Protein 7NNA (pdb70)

Radius of gyration: 44.96 Å; Cα contacts (8 Å, |Δi|>4): 123; chains: 1; bounding box: 60×46×149 Å

Structure (mmCIF, N/CA/C/O backbone):
data_7NNA
#
_entry.id   7NNA
#
_cell.length_a   47.914
_cell.length_b   47.914
_cell.length_c   200.488
_cell.angle_alpha   90
_cell.angle_beta   90
_cell.angle_gamma   120
#
_symmetry.space_group_name_H-M   'P 32 2 1'
#
loop_
_entity.id
_entity.type
_entity.pdbx_description
1 polymer 'Klebicin C activity'
2 water water
#
loop_
_atom_site.group_PDB
_atom_site.id
_atom_site.type_symbol
_atom_site.label_atom_id
_atom_site.label_alt_id
_atom_site.label_comp_id
_atom_site.label_asym_id
_atom_site.label_entity_id
_atom_site.label_seq_id
_atom_site.pdbx_PDB_ins_code
_atom_site.Cartn_x
_atom_site.Cartn_y
_atom_site.Cartn_z
_atom_site.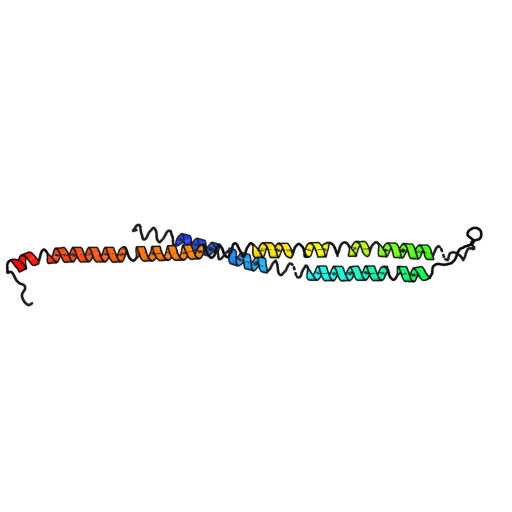occupancy
_atom_site.B_iso_or_equiv
_atom_site.auth_seq_id
_atom_site.auth_comp_id
_atom_site.auth_asym_id
_atom_site.auth_atom_id
_atom_site.pdbx_PDB_model_num
ATOM 1 N N . LYS A 1 12 ? -29.247 9.204 28.555 1 57.57 62 LYS A N 1
ATOM 2 C CA . LYS A 1 12 ? -27.837 8.821 28.718 1 54.45 62 LYS A CA 1
ATOM 3 C C . LYS A 1 12 ? -27.04 9.882 29.492 1 52.11 62 LYS A C 1
ATOM 4 O O . LYS A 1 12 ? -27.415 11.065 29.491 1 53.08 62 LYS A O 1
ATOM 10 N N . SER A 1 13 ? -25.962 9.446 30.196 1 48.56 63 SER A N 1
ATOM 11 C CA . SER A 1 13 ? -25.099 10.342 30.966 1 45.4 63 SER A CA 1
ATOM 12 C C . SER A 1 13 ? -24.318 11.246 30.008 1 40.88 63 SER A C 1
ATOM 13 O O . SER A 1 13 ? -24.076 10.851 28.851 1 37.52 63 SER A O 1
ATOM 16 N N . LEU A 1 14 ? -23.89 12.446 30.483 1 39.6 64 LEU A N 1
ATOM 17 C CA . LEU A 1 14 ? -23.153 13.345 29.609 1 38.94 64 LEU A CA 1
ATOM 18 C C . LEU A 1 14 ? -21.827 12.693 29.142 1 34.01 64 LEU A C 1
ATOM 19 O O . LEU A 1 14 ? -21.457 12.841 27.969 1 31.2 64 LEU A O 1
ATOM 24 N N . THR A 1 15 ? -21.147 11.915 30.036 1 32.84 65 THR A N 1
ATOM 25 C CA . THR A 1 15 ? -19.887 11.278 29.613 1 32.46 65 THR A CA 1
ATOM 26 C C . THR A 1 15 ? -20.142 10.249 28.55 1 30.91 65 THR A C 1
ATOM 27 O O . THR A 1 15 ? -19.32 10.126 27.615 1 30.73 65 THR A O 1
ATOM 31 N N . ARG A 1 16 ? -21.271 9.502 28.64 1 33.24 66 ARG A N 1
ATOM 32 C CA . ARG A 1 16 ? -21.543 8.523 27.561 1 33.94 66 ARG A CA 1
ATOM 33 C C . ARG A 1 16 ? -21.878 9.249 26.279 1 31.93 66 ARG A C 1
ATOM 34 O O . ARG A 1 16 ? -21.479 8.777 25.2 1 31.65 66 ARG A O 1
ATOM 42 N N . LEU A 1 17 ? -22.657 10.344 26.356 1 30.27 67 LEU A N 1
ATOM 43 C CA . LEU A 1 17 ? -22.973 11.105 25.135 1 30.86 67 LEU A CA 1
ATOM 44 C C . LEU A 1 17 ? -21.734 11.688 24.484 1 27.98 67 LEU A C 1
ATOM 45 O O . LEU A 1 17 ? -21.631 11.699 23.238 1 26.85 67 LEU A O 1
ATOM 50 N N A GLN A 1 18 ? -20.765 12.182 25.302 0.51 26.47 68 GLN A N 1
ATOM 51 N N B GLN A 1 18 ? -20.782 12.182 25.3 0.49 26.11 68 GLN A N 1
ATOM 52 C CA A GLN A 1 18 ? -19.484 12.704 24.812 0.51 25.29 68 GLN A CA 1
ATOM 53 C CA B GLN A 1 18 ? -19.519 12.693 24.789 0.49 24.58 68 GLN A CA 1
ATOM 54 C C A GLN A 1 18 ? -18.663 11.568 24.171 0.51 24.52 68 GLN A C 1
ATOM 55 C C B GLN A 1 18 ? -18.741 11.549 24.121 0.49 24.24 68 GLN A C 1
ATOM 56 O O A GLN A 1 18 ? -18.035 11.784 23.148 0.51 23.2 68 GLN A O 1
ATOM 57 O O B GLN A 1 18 ? -18.254 11.724 23.012 0.49 23.09 68 GLN A O 1
ATOM 68 N N . ALA A 1 19 ? -18.668 10.361 24.759 1 24.48 69 ALA A N 1
ATOM 69 C CA . ALA A 1 19 ? -17.943 9.207 24.158 1 25.42 69 ALA A CA 1
ATOM 70 C C . ALA A 1 19 ? -18.609 8.846 22.803 1 25.11 69 ALA A C 1
ATOM 71 O O . ALA A 1 19 ? -17.893 8.507 21.86 1 26.09 69 ALA A O 1
ATOM 73 N N . GLU A 1 20 ? -19.945 8.917 22.68 1 25.12 70 GLU A N 1
ATOM 74 C CA . GLU A 1 20 ? -20.571 8.64 21.345 1 26.08 70 GLU A CA 1
ATOM 75 C C . GLU A 1 20 ? -20.115 9.669 20.333 1 24.98 70 GLU A C 1
ATOM 76 O O . GLU A 1 20 ? -19.848 9.319 19.189 1 25.33 70 GLU A O 1
ATOM 82 N N . SER A 1 21 ? -20.046 10.954 20.74 1 24.31 71 SER A N 1
ATOM 83 C CA . SER A 1 21 ? -19.626 12.027 19.814 1 24 71 SER A CA 1
ATOM 84 C C . SER A 1 21 ? -18.198 11.791 19.312 1 21.99 71 SER A C 1
ATOM 85 O O . SER A 1 21 ? -17.944 11.887 18.085 1 20.73 71 SER A O 1
ATOM 88 N N A SER A 1 22 ? -17.263 11.467 20.221 0.78 21.49 72 SER A N 1
ATOM 89 N N B SER A 1 22 ? -17.278 11.444 20.22 0.22 21.55 72 SER A N 1
ATOM 90 C CA A SER A 1 22 ? -15.874 11.263 19.752 0.78 21.14 72 SER A CA 1
ATOM 91 C CA B SER A 1 22 ? -15.888 11.207 19.828 0.22 21.53 72 SER A CA 1
ATOM 92 C C A SER A 1 22 ? -15.691 9.951 19.008 0.78 21.26 72 SER A C 1
ATOM 93 C C B SER A 1 22 ? -15.69 9.935 19.044 0.22 21.41 72 SER A C 1
ATOM 94 O O A SER A 1 22 ? -14.838 9.898 18.11 0.78 20.28 72 SER A O 1
ATOM 95 O O B SER A 1 22 ? -14.816 9.893 18.174 0.22 21.19 72 SER A O 1
ATOM 100 N N . ALA A 1 23 ? -16.483 8.89 19.332 1 21.22 73 ALA A N 1
ATOM 101 C CA . ALA A 1 23 ? -16.382 7.636 18.55 1 22.28 73 ALA A CA 1
ATOM 102 C C . ALA A 1 23 ? -16.826 7.975 17.075 1 22.71 73 ALA A C 1
ATOM 103 O O . ALA A 1 23 ? -16.233 7.474 16.108 1 21.75 73 ALA A O 1
ATOM 105 N N . ALA A 1 24 ? -17.887 8.806 16.911 1 22.19 74 ALA A N 1
ATOM 106 C CA . ALA A 1 24 ? -18.374 9.148 15.552 1 22.79 74 ALA A CA 1
ATOM 107 C C . ALA A 1 24 ? -17.305 9.962 14.788 1 22.03 74 ALA A C 1
ATOM 108 O O . ALA A 1 24 ? -17.109 9.739 13.602 1 22.73 74 ALA A O 1
ATOM 110 N N . ILE A 1 25 ? -16.631 10.843 15.449 1 21.47 75 ILE A N 1
ATOM 111 C CA . ILE A 1 25 ? -15.523 11.608 14.83 1 20.94 75 ILE A CA 1
ATOM 112 C C . ILE A 1 25 ? -14.355 10.676 14.471 1 19.98 75 ILE A C 1
ATOM 113 O O . ILE A 1 25 ? -13.735 10.851 13.395 1 19.53 75 ILE A O 1
ATOM 118 N N . HIS A 1 26 ? -14.041 9.716 15.304 1 19.7 76 HIS A N 1
ATOM 119 C CA . HIS A 1 26 ? -12.954 8.737 14.96 1 21.19 76 HIS A CA 1
ATOM 120 C C . HIS A 1 26 ? -13.41 7.885 13.735 1 23.21 76 HIS A C 1
ATOM 121 O O . HIS A 1 26 ? -12.598 7.615 12.822 1 24.1 76 HIS A O 1
ATOM 128 N N . ALA A 1 27 ? -14.706 7.49 13.667 1 22.51 77 ALA A N 1
ATOM 129 C CA . ALA A 1 27 ? -15.184 6.741 12.496 1 23.85 77 ALA A CA 1
ATOM 130 C C . ALA A 1 27 ? -14.968 7.571 11.199 1 22.92 77 ALA A C 1
ATOM 131 O O . ALA A 1 27 ? -14.51 7.04 10.173 1 22.58 77 ALA A O 1
ATOM 133 N N . THR A 1 28 ? -15.279 8.899 11.264 1 21.85 78 THR A N 1
ATOM 134 C CA . THR A 1 28 ? -15.03 9.749 10.097 1 21.9 78 THR A CA 1
ATOM 135 C C . THR A 1 28 ? -13.546 9.873 9.778 1 21.9 78 THR A C 1
ATOM 136 O O . THR A 1 28 ? -13.185 9.825 8.612 1 22.31 78 THR A O 1
ATOM 140 N N . ALA A 1 29 ? -12.658 10.009 10.793 1 20.43 79 ALA A N 1
ATOM 141 C CA . ALA A 1 29 ? -11.209 10.093 10.553 1 19.48 79 ALA A CA 1
ATOM 142 C C . ALA A 1 29 ? -10.731 8.861 9.887 1 20.56 79 ALA A C 1
ATOM 143 O O . ALA A 1 29 ? -9.877 8.955 8.979 1 21.07 79 ALA A O 1
ATOM 145 N N . LYS A 1 30 ? -11.249 7.682 10.294 1 21.41 80 LYS A N 1
ATOM 146 C CA . LYS A 1 30 ? -10.862 6.434 9.624 1 22.58 80 LYS A CA 1
ATOM 147 C C . LYS A 1 30 ? -11.266 6.455 8.17 1 22.41 80 LYS A C 1
ATOM 148 O O . LYS A 1 30 ? -10.507 5.965 7.331 1 22.24 80 LYS A O 1
ATOM 154 N N . TRP A 1 31 ? -12.499 6.889 7.878 1 21.61 81 TRP A N 1
ATOM 155 C CA . TRP A 1 31 ? -12.998 6.945 6.486 1 21.06 81 TRP A CA 1
ATOM 156 C C . TRP A 1 31 ? -12.059 7.891 5.647 1 18.76 81 TRP A C 1
ATOM 157 O O . TRP A 1 31 ? -11.665 7.553 4.516 1 17.18 81 TRP A O 1
ATOM 168 N N . THR A 1 32 ? -11.74 9.076 6.198 1 18.23 82 THR A N 1
ATOM 169 C CA . THR A 1 32 ? -10.849 10.038 5.503 1 17.63 82 THR A CA 1
ATOM 170 C C . THR A 1 32 ? -9.479 9.408 5.196 1 18.83 82 THR A C 1
ATOM 171 O O . THR A 1 32 ? -8.987 9.531 4.057 1 17.71 82 TH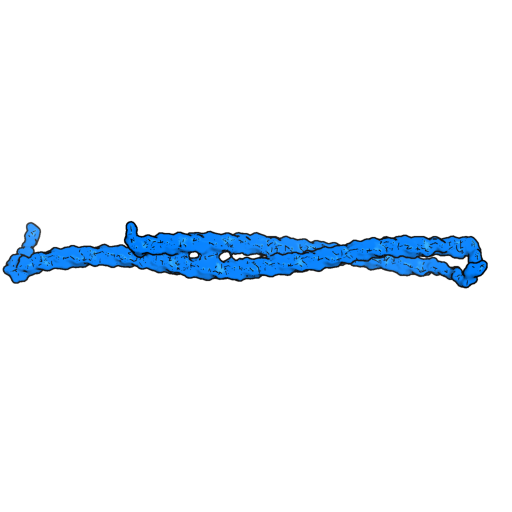R A O 1
ATOM 175 N N . THR A 1 33 ? -8.869 8.735 6.186 1 17.39 83 THR A N 1
ATOM 176 C CA . THR A 1 33 ? -7.569 8.097 5.949 1 18.82 83 THR A CA 1
ATOM 177 C C . THR A 1 33 ? -7.685 6.997 4.89 1 19.87 83 THR A C 1
ATOM 178 O O . THR A 1 33 ? -6.86 6.957 3.986 1 19.88 83 THR A O 1
ATOM 182 N N A GLU A 1 34 ? -8.693 6.147 4.979 0.58 20.87 84 GLU A N 1
ATOM 183 N N B GLU A 1 34 ? -8.701 6.136 4.973 0.42 20.94 84 GLU A N 1
ATOM 184 C CA A GLU A 1 34 ? -8.89 5.062 4.018 0.58 21.67 84 GLU A CA 1
ATOM 185 C CA B GLU A 1 34 ? -8.883 5.054 3.999 0.42 22.01 84 GLU A CA 1
ATOM 186 C C A GLU A 1 34 ? -9.077 5.599 2.601 0.58 23.07 84 GLU A C 1
ATOM 187 C C B GLU A 1 34 ? -9.069 5.609 2.587 0.42 22.99 84 GLU A C 1
ATOM 188 O O A GLU A 1 34 ? -8.559 4.992 1.645 0.58 23.04 84 GLU A O 1
ATOM 189 O O B GLU A 1 34 ? -8.521 5.045 1.627 0.42 23.05 84 GLU A O 1
ATOM 200 N N . ASN A 1 35 ? -9.832 6.701 2.455 1 22.31 85 ASN A N 1
ATOM 201 C CA . ASN A 1 35 ? -10.061 7.354 1.155 1 22.95 85 ASN A CA 1
ATOM 202 C C . ASN A 1 35 ? -8.747 7.89 0.585 1 21.48 85 ASN A C 1
ATOM 203 O O . ASN A 1 35 ? -8.463 7.707 -0.61 1 20.55 85 ASN A O 1
ATOM 208 N N . LEU A 1 36 ? -7.901 8.468 1.459 1 18.78 86 LEU A N 1
ATOM 209 C CA . LEU A 1 36 ? -6.62 8.947 1.027 1 18.51 86 LEU A CA 1
ATOM 210 C C . LEU A 1 36 ? -5.651 7.84 0.707 1 19.84 86 LEU A C 1
ATOM 211 O O . LEU A 1 36 ? -4.849 7.996 -0.24 1 20.06 86 LEU A O 1
ATOM 216 N N . ALA A 1 37 ? -5.729 6.742 1.43 1 20.74 87 ALA A N 1
ATOM 217 C CA . ALA A 1 37 ? -4.843 5.594 1.184 1 23.29 87 ALA A CA 1
ATOM 218 C C . ALA A 1 37 ? -5.198 4.985 -0.197 1 24.29 87 ALA A C 1
ATOM 219 O O . ALA A 1 37 ? -4.295 4.627 -0.977 1 25.19 87 ALA A O 1
ATOM 221 N N . LYS A 1 38 ? -6.502 4.887 -0.507 1 22.41 88 LYS A N 1
ATOM 222 C CA . LYS A 1 38 ? -6.907 4.35 -1.821 1 23.84 88 LYS A CA 1
ATOM 223 C C . LYS A 1 38 ? -6.463 5.317 -2.921 1 23.17 88 LYS A C 1
ATOM 224 O O . LYS A 1 38 ? -6 4.869 -4 1 22.54 88 LYS A O 1
ATOM 230 N N . THR A 1 39 ? -6.594 6.621 -2.654 1 20.53 89 THR A N 1
ATOM 231 C CA . THR A 1 39 ? -6.156 7.668 -3.61 1 21.89 89 THR A CA 1
ATOM 232 C C . THR A 1 39 ? -4.647 7.567 -3.855 1 21.67 89 THR A C 1
ATOM 233 O O . THR A 1 39 ? -4.196 7.71 -5.018 1 22.59 89 THR A O 1
ATOM 237 N N . GLN A 1 40 ? -3.884 7.325 -2.802 1 19.73 90 GLN A N 1
ATOM 238 C CA . GLN A 1 40 ? -2.42 7.196 -2.948 1 21.06 90 GLN A CA 1
ATOM 239 C C . GLN A 1 40 ? -2.062 6.035 -3.831 1 23.03 90 GLN A C 1
ATOM 240 O O . GLN A 1 40 ? -1.214 6.177 -4.756 1 22.61 90 GLN A O 1
ATOM 246 N N . ALA A 1 41 ? -2.706 4.89 -3.574 1 23.85 91 ALA A N 1
ATOM 247 C CA . ALA A 1 41 ? -2.41 3.645 -4.336 1 25.54 91 ALA A CA 1
ATOM 248 C C . ALA A 1 41 ? -2.815 3.848 -5.798 1 25.72 91 ALA A C 1
ATOM 249 O O . ALA A 1 41 ? -2.059 3.461 -6.7 1 26.63 91 ALA A O 1
ATOM 251 N N . ALA A 1 42 ? -3.99 4.474 -6.062 1 24.85 92 ALA A N 1
ATOM 252 C CA . ALA A 1 42 ? -4.412 4.736 -7.466 1 25.55 92 ALA A CA 1
ATOM 253 C C . ALA A 1 42 ? -3.469 5.758 -8.176 1 24.75 92 ALA A C 1
ATOM 254 O O . ALA A 1 42 ? -3.154 5.606 -9.373 1 23.91 92 ALA A O 1
ATOM 256 N N . GLN A 1 43 ? -2.979 6.74 -7.441 1 23.92 93 GLN A N 1
ATOM 257 C CA . GLN A 1 43 ? -2.073 7.748 -8.015 1 23.49 93 GLN A CA 1
ATOM 258 C C . GLN A 1 43 ? -0.661 7.176 -8.288 1 23.7 93 GLN A C 1
ATOM 259 O O . GLN A 1 43 ? -0.002 7.569 -9.29 1 23.68 93 GLN A O 1
ATOM 265 N N . ALA A 1 44 ? -0.152 6.26 -7.419 1 22.59 94 ALA A N 1
ATOM 266 C CA . ALA A 1 44 ? 1.119 5.557 -7.71 1 24.84 94 ALA A CA 1
ATOM 267 C C . ALA A 1 44 ? 0.953 4.744 -9.022 1 25.68 94 ALA A C 1
ATOM 268 O O . ALA A 1 44 ? 1.905 4.645 -9.831 1 24.47 94 ALA A O 1
ATOM 270 N N . GLU A 1 45 ? -0.259 4.106 -9.226 1 25.52 95 GLU A N 1
ATOM 271 C CA . GLU A 1 45 ? -0.464 3.397 -10.491 1 26.91 95 GLU A CA 1
ATOM 272 C C . GLU A 1 45 ? -0.443 4.351 -11.702 1 26.93 95 GLU A C 1
ATOM 273 O O . GLU A 1 45 ? 0.078 3.996 -12.751 1 26.61 95 GLU A O 1
ATOM 279 N N A ARG A 1 46 ? -1 5.55 -11.566 0.5 26.82 96 ARG A N 1
ATOM 280 N N B ARG A 1 46 ? -1.009 5.549 -11.549 0.5 26.68 96 ARG A N 1
ATOM 281 C CA A ARG A 1 46 ? -0.96 6.545 -12.662 0.5 27.17 96 ARG A CA 1
ATOM 282 C CA B ARG A 1 46 ? -0.997 6.597 -12.597 0.5 26.93 96 ARG A CA 1
ATOM 283 C C A ARG A 1 46 ? 0.445 7.025 -12.902 0.5 26.54 96 ARG A C 1
ATOM 284 C C B ARG A 1 46 ? 0.43 7.01 -12.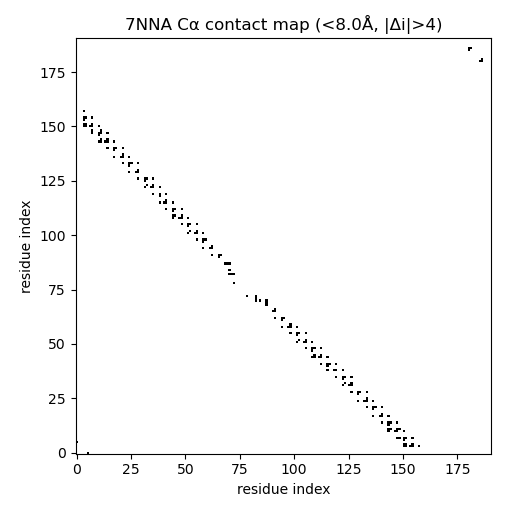882 0.5 26.42 96 ARG A C 1
ATOM 285 O O A ARG A 1 46 ? 0.837 7.193 -14.064 0.5 27.3 96 ARG A O 1
ATOM 286 O O B ARG A 1 46 ? 0.814 7.137 -14.049 0.5 27.27 96 ARG A O 1
ATOM 301 N N . ALA A 1 47 ? 1.246 7.203 -11.837 1 25.86 97 ALA A N 1
ATOM 302 C CA . ALA A 1 47 ? 2.678 7.582 -12.046 1 25.76 97 ALA A CA 1
ATOM 303 C C . ALA A 1 47 ? 3.409 6.437 -12.79 1 25.24 97 ALA A C 1
ATOM 304 O O . ALA A 1 47 ? 4.25 6.684 -13.705 1 25.72 97 ALA A O 1
ATOM 306 N N . LYS A 1 48 ? 3.168 5.192 -12.386 1 25.06 98 LYS A N 1
ATOM 307 C CA . LYS A 1 48 ? 3.861 4.059 -13.054 1 27.02 98 LYS A CA 1
ATOM 308 C C . LYS A 1 48 ? 3.428 3.965 -14.5 1 29.72 98 LYS A C 1
ATOM 309 O O . LYS A 1 48 ? 4.252 3.663 -15.364 1 32.1 98 LYS A O 1
ATOM 315 N N . ALA A 1 49 ? 2.152 4.218 -14.785 1 28.59 99 ALA A N 1
ATOM 316 C CA . ALA A 1 49 ? 1.672 4.215 -16.163 1 30.37 99 ALA A CA 1
ATOM 317 C C . ALA A 1 49 ? 2.355 5.342 -16.969 1 29.57 99 ALA A C 1
ATOM 318 O O . ALA A 1 49 ? 2.713 5.141 -18.138 1 29.41 99 ALA A O 1
ATOM 320 N N . ALA A 1 50 ? 2.577 6.509 -16.351 1 27.22 100 ALA A N 1
ATOM 321 C CA . ALA A 1 50 ? 3.276 7.612 -17.02 1 27.28 100 ALA A CA 1
ATOM 322 C C . ALA A 1 50 ? 4.809 7.277 -17.273 1 28.19 100 ALA A C 1
ATOM 323 O O . ALA A 1 50 ? 5.371 7.761 -18.264 1 29.57 100 ALA A O 1
ATOM 333 N N . LEU A 1 52 ? 5.952 4.255 -17.972 1 35.37 102 LEU A N 1
ATOM 334 C CA . LEU A 1 52 ? 5.838 3.343 -19.13 1 39.65 102 LEU A CA 1
ATOM 335 C C . LEU A 1 52 ? 5.635 4.121 -20.449 1 39.09 102 LEU A C 1
ATOM 336 O O . LEU A 1 52 ? 6.295 3.843 -21.477 1 39.66 102 LEU A O 1
ATOM 341 N N A SER A 1 53 ? 4.73 5.097 -20.423 0.6 37.42 103 SER A N 1
ATOM 342 N N B SER A 1 53 ? 4.723 5.104 -20.44 0.4 37.73 103 SER A N 1
ATOM 343 C CA A SER A 1 53 ? 4.432 5.893 -21.621 0.6 38.01 103 SER A CA 1
ATOM 344 C CA B SER A 1 53 ? 4.447 5.89 -21.656 0.4 38.33 103 SER A CA 1
ATOM 345 C C A SER A 1 53 ? 5.634 6.774 -22.024 0.6 37.85 103 SER A C 1
ATOM 346 C C B SER A 1 53 ? 5.639 6.783 -22.034 0.4 37.91 103 SER A C 1
ATOM 347 O O A SER A 1 53 ? 5.845 7.038 -23.214 0.6 38.31 103 SER A O 1
ATOM 348 O O B SER A 1 53 ? 5.862 7.049 -23.219 0.4 38.33 103 SER A O 1
ATOM 353 N N . GLN A 1 54 ? 6.389 7.265 -21.031 1 36.94 104 GLN A N 1
ATOM 354 C CA . GLN A 1 54 ? 7.583 8.074 -21.276 1 37.95 104 GLN A CA 1
ATOM 355 C C . GLN A 1 54 ? 8.681 7.164 -21.935 1 38.93 104 GLN A C 1
ATOM 356 O O . GLN A 1 54 ? 9.301 7.563 -22.96 1 37.63 104 GLN A O 1
ATOM 362 N N . GLN A 1 55 ? 8.885 5.916 -21.414 1 40.1 105 GLN A N 1
ATOM 363 C CA . GLN A 1 55 ? 9.897 5.011 -22.016 1 41.56 105 GLN A CA 1
ATOM 364 C C . GLN A 1 55 ? 9.511 4.732 -23.497 1 43.35 105 GLN A C 1
ATOM 365 O O . GLN A 1 55 ? 10.397 4.668 -24.373 1 43.94 105 GLN A O 1
ATOM 371 N N . ALA A 1 56 ? 8.197 4.62 -23.797 1 43.15 106 ALA A N 1
ATOM 372 C CA . ALA A 1 56 ? 7.769 4.385 -25.202 1 44.81 106 ALA A CA 1
ATOM 373 C C . ALA A 1 56 ? 8.026 5.63 -26.093 1 44.16 106 ALA A C 1
ATOM 374 O O . ALA A 1 56 ? 8.435 5.468 -27.25 1 45.05 106 ALA A O 1
ATOM 376 N N . ALA A 1 57 ? 7.783 6.852 -25.584 1 42.61 107 ALA A N 1
ATOM 377 C CA . ALA A 1 57 ? 8.041 8.061 -26.383 1 43.31 107 ALA A CA 1
ATOM 378 C C . ALA A 1 57 ? 9.55 8.249 -26.613 1 43.58 107 ALA A C 1
ATOM 379 O O . ALA A 1 57 ? 9.961 8.619 -27.718 1 43.39 107 ALA A O 1
ATOM 381 N N . LYS A 1 58 ? 10.376 7.891 -25.619 1 44.25 108 LYS A N 1
ATOM 382 C CA . LYS A 1 58 ? 11.83 7.947 -25.688 1 46.37 108 LYS A CA 1
ATOM 383 C C . LYS A 1 58 ? 12.311 7.02 -26.796 1 47.58 108 LYS A C 1
ATOM 384 O O . LYS A 1 58 ? 13.109 7.433 -27.668 1 48.87 108 LYS A O 1
ATOM 390 N N . ALA A 1 59 ? 11.758 5.801 -26.846 1 43.11 109 ALA A N 1
ATOM 391 C CA . ALA A 1 59 ? 12.127 4.855 -27.899 1 42.17 109 ALA A CA 1
ATOM 392 C C . ALA A 1 59 ? 11.708 5.388 -29.277 1 42.58 109 ALA A C 1
ATOM 393 O O . ALA A 1 59 ? 12.451 5.248 -30.285 1 41.02 109 ALA A O 1
ATOM 395 N N . LYS A 1 60 ? 10.513 5.984 -29.347 1 42.99 110 LYS A N 1
ATOM 396 C CA . LYS A 1 60 ? 10.018 6.491 -30.63 1 43.44 110 LYS A CA 1
ATOM 397 C C . LYS A 1 60 ? 10.856 7.675 -31.155 1 43.31 110 LYS A C 1
ATOM 398 O O . LYS A 1 60 ? 11.216 7.705 -32.349 1 44.42 110 LYS A O 1
ATOM 404 N N . GLN A 1 61 ? 11.259 8.585 -30.259 0.8 41.11 111 GLN A N 1
ATOM 405 C CA . GLN A 1 61 ? 12.134 9.699 -30.601 0.8 40.83 111 GLN A CA 1
ATOM 406 C C . GLN A 1 61 ? 13.481 9.155 -31.172 0.8 39.77 111 GLN A C 1
ATOM 407 O O . GLN A 1 61 ? 13.912 9.612 -32.234 0.8 38.36 111 GLN A O 1
ATOM 413 N N . ALA A 1 62 ? 14.091 8.136 -30.511 1 38.98 112 ALA A N 1
ATOM 414 C CA . ALA A 1 62 ? 15.362 7.608 -30.999 1 39.18 112 ALA A CA 1
ATOM 415 C C . ALA A 1 62 ? 15.209 6.977 -32.379 1 40.21 112 ALA A C 1
ATOM 416 O O . ALA A 1 62 ? 16.134 7.079 -33.214 1 40.77 112 ALA A O 1
ATOM 418 N N . LYS A 1 63 ? 14.063 6.313 -32.623 1 40.32 113 LYS A N 1
ATOM 419 C CA . LYS A 1 63 ? 13.809 5.659 -33.899 1 42.37 113 LYS A CA 1
ATOM 420 C C . LYS A 1 63 ? 13.632 6.626 -35.078 1 41.68 113 LYS A C 1
ATOM 421 O O . LYS A 1 63 ? 14.142 6.382 -36.188 1 41.26 113 LYS A O 1
ATOM 427 N N . LEU A 1 64 ? 12.843 7.681 -34.873 1 40.91 114 LEU A N 1
ATOM 428 C CA . LEU A 1 64 ? 12.617 8.648 -35.94 1 41.21 114 LEU A CA 1
ATOM 429 C C . LEU A 1 64 ? 13.844 9.549 -36.149 1 40.04 114 LEU A C 1
ATOM 430 O O . LEU A 1 64 ? 14.066 9.997 -37.255 1 40.12 114 LEU A O 1
ATOM 435 N N . THR A 1 65 ? 14.664 9.767 -35.118 1 39.81 115 THR A N 1
ATOM 436 C CA . THR A 1 65 ? 15.911 10.507 -35.265 1 40.05 115 THR A CA 1
ATOM 437 C C . THR A 1 65 ? 16.869 9.673 -36.15 1 39.6 115 THR A C 1
ATOM 438 O O . THR A 1 65 ? 17.554 10.204 -37.032 1 37.65 115 THR A O 1
ATOM 442 N N . GLN A 1 66 ? 16.89 8.35 -35.935 1 41.46 116 GLN A N 1
ATOM 443 C CA . GLN A 1 66 ? 17.716 7.46 -36.752 1 42.46 116 GLN A CA 1
ATOM 444 C C . GLN A 1 66 ? 17.239 7.469 -38.188 1 42.21 116 GLN A C 1
ATOM 445 O O . GLN A 1 66 ? 18.072 7.473 -39.112 1 43.57 116 GLN A O 1
ATOM 451 N N . HIS A 1 67 ? 15.922 7.5 -38.412 1 40.75 117 HIS A N 1
ATOM 452 C CA . HIS A 1 67 ? 15.412 7.55 -39.781 1 40.77 117 HIS A CA 1
ATOM 453 C C . HIS A 1 67 ? 15.875 8.838 -40.502 1 37.85 117 HIS A C 1
ATOM 454 O O . HIS A 1 67 ? 16.331 8.772 -41.643 1 38.44 117 HIS A O 1
ATOM 461 N N . LEU A 1 68 ? 15.831 9.979 -39.81 1 34.92 118 LEU A N 1
ATOM 462 C CA . LEU A 1 68 ? 16.307 11.256 -40.346 1 33.34 118 LEU A CA 1
ATOM 463 C C . LEU A 1 68 ? 17.811 11.149 -40.678 1 34.25 118 LEU A C 1
ATOM 464 O O . LEU A 1 68 ? 18.236 11.504 -41.769 1 32.73 118 LEU A O 1
ATOM 469 N N . LYS A 1 69 ? 18.599 10.56 -39.785 1 36.36 119 LYS A N 1
ATOM 470 C CA . LYS A 1 69 ? 20.026 10.354 -40.005 1 38.43 119 LYS A CA 1
ATOM 471 C C . LYS A 1 69 ? 20.242 9.509 -41.314 1 38.22 119 LYS A C 1
ATOM 472 O O . LYS A 1 69 ? 21.08 9.863 -42.164 1 35.93 119 LYS A O 1
ATOM 478 N N . ASP A 1 70 ? 19.427 8.436 -41.496 1 38.04 120 ASP A N 1
ATOM 479 C CA . ASP A 1 70 ? 19.525 7.602 -42.716 1 37.93 120 ASP A CA 1
ATOM 480 C C . ASP A 1 70 ? 19.181 8.367 -44.039 1 33.98 120 ASP A C 1
ATOM 481 O O . ASP A 1 70 ? 19.755 8.102 -45.103 1 32.3 120 ASP A O 1
ATOM 486 N N . VAL A 1 71 ? 18.2 9.285 -43.98 1 35.21 121 VAL A N 1
ATOM 487 C CA . VAL A 1 71 ? 17.828 10.091 -45.145 1 32.35 121 VAL A CA 1
ATOM 488 C C . VAL A 1 71 ? 18.931 11.118 -45.406 1 32.46 121 VAL A C 1
ATOM 489 O O . VAL A 1 71 ? 19.314 11.359 -46.586 1 31.47 121 VAL A O 1
ATOM 493 N N . VAL A 1 72 ? 19.499 11.713 -44.328 1 31.9 122 VAL A N 1
ATOM 494 C CA . VAL A 1 72 ? 20.654 12.61 -44.53 1 31.3 122 VAL A CA 1
ATOM 495 C C . VAL A 1 72 ? 21.843 11.834 -45.247 1 31.45 122 VAL A C 1
ATOM 496 O O . VAL A 1 72 ? 22.456 12.375 -46.153 1 30.33 122 VAL A O 1
ATOM 500 N N A ASP A 1 73 ? 22.144 10.597 -44.837 0.7 32.08 123 ASP A N 1
ATOM 501 N N B ASP A 1 73 ? 22.102 10.583 -44.837 0.3 32.66 123 ASP A N 1
ATOM 502 C CA A ASP A 1 73 ? 23.199 9.799 -45.51 0.7 34.92 123 ASP A CA 1
ATOM 503 C CA B ASP A 1 73 ? 23.121 9.702 -45.433 0.3 35.09 123 ASP A CA 1
ATOM 504 C C A ASP A 1 73 ? 22.848 9.5 -46.979 0.7 35.99 123 ASP A C 1
ATOM 505 C C B ASP A 1 73 ? 22.838 9.506 -46.925 0.3 35.84 123 ASP A C 1
ATOM 506 O O A ASP A 1 73 ? 23.74 9.434 -47.826 0.7 36.55 123 ASP A O 1
ATOM 507 O O B ASP A 1 73 ? 23.764 9.533 -47.733 0.3 36.32 123 ASP A O 1
ATOM 516 N N . ARG A 1 74 ? 21.563 9.331 -47.29 1 35.71 124 ARG A N 1
ATOM 517 C CA . ARG A 1 74 ? 21.129 9.129 -48.696 1 36.07 124 ARG A CA 1
ATOM 518 C C . ARG A 1 74 ? 21.451 10.407 -49.51 1 32.65 124 ARG A C 1
ATOM 519 O O . ARG A 1 74 ? 21.923 10.324 -50.636 1 31.29 124 ARG A O 1
ATOM 527 N N . ALA A 1 75 ? 21.251 11.591 -48.914 1 29.97 125 ALA A N 1
ATOM 528 C CA . ALA A 1 75 ? 21.577 12.853 -49.583 1 27.13 125 ALA A CA 1
ATOM 529 C C . ALA A 1 75 ? 23.06 12.933 -49.835 1 28.37 125 ALA A C 1
ATOM 530 O O . ALA A 1 75 ? 23.463 13.267 -50.951 1 28.55 125 ALA A O 1
ATOM 532 N N . LEU A 1 76 ? 23.894 12.631 -48.833 1 28.35 126 LEU A N 1
ATOM 533 C CA . LEU A 1 76 ? 25.33 12.787 -48.999 1 30.89 126 LEU A CA 1
ATOM 534 C C . LEU A 1 76 ? 25.927 11.787 -49.998 1 33.91 126 LEU A C 1
ATOM 535 O O . LEU A 1 76 ? 26.873 12.128 -50.69 1 34.34 126 LEU A O 1
ATOM 540 N N . GLN A 1 77 ? 25.324 10.607 -50.13 1 34.7 127 GLN A N 1
ATOM 541 C CA . GLN A 1 77 ? 25.733 9.637 -51.127 1 35.85 127 GLN A CA 1
ATOM 542 C C . GLN A 1 77 ? 25.353 10.159 -52.503 1 33.03 127 GLN A C 1
ATOM 543 O O . GLN A 1 77 ? 26.163 10.108 -53.416 1 33.15 127 GLN A O 1
ATOM 549 N N . ASN A 1 78 ? 24.106 10.654 -52.682 1 30.71 128 ASN A N 1
ATOM 550 C CA . ASN A 1 78 ? 23.685 11.17 -53.988 1 29.38 128 ASN A CA 1
ATOM 551 C C . ASN A 1 78 ? 24.556 12.375 -54.385 1 28.5 128 ASN A C 1
ATOM 552 O O . ASN A 1 78 ? 24.872 12.525 -55.551 1 28.51 128 ASN A O 1
ATOM 557 N N . ASN A 1 79 ? 24.976 13.211 -53.402 1 26.54 129 ASN A N 1
ATOM 558 C CA . ASN A 1 79 ? 25.786 14.401 -53.726 1 25.63 129 ASN A CA 1
ATOM 559 C C . ASN A 1 79 ? 27.121 14.059 -54.391 1 28.75 129 ASN A C 1
ATOM 560 O O . ASN A 1 79 ? 27.626 14.857 -55.191 1 27.75 129 ASN A O 1
ATOM 565 N N . LYS A 1 80 ? 27.614 12.825 -54.169 1 30.8 130 LYS A N 1
ATOM 566 C CA . LYS A 1 80 ? 28.841 12.385 -54.868 1 33.62 130 LYS A CA 1
ATOM 567 C C . LYS A 1 80 ? 28.664 12.286 -56.347 1 34.72 130 LYS A C 1
ATOM 568 O O . LYS A 1 80 ? 29.674 12.275 -57.044 1 37.73 130 LYS A O 1
ATOM 574 N N . THR A 1 81 ? 27.438 12.077 -56.846 1 33.37 131 THR A N 1
ATOM 575 C CA . THR A 1 81 ? 27.191 11.928 -58.281 1 33.19 131 THR A CA 1
ATOM 576 C C . THR A 1 81 ? 27.005 13.261 -59.009 1 31.19 131 THR A C 1
ATOM 577 O O . THR A 1 81 ? 26.652 13.253 -60.2 1 31.19 131 THR A O 1
ATOM 581 N N . ARG A 1 82 ? 27.215 14.409 -58.327 1 27.23 132 ARG A N 1
ATOM 582 C CA . ARG A 1 82 ? 27.051 15.722 -58.99 1 27.04 132 ARG A CA 1
ATOM 583 C C . ARG A 1 82 ? 27.958 15.804 -60.256 1 26.89 132 ARG A C 1
ATOM 584 O O . ARG A 1 82 ? 29.161 15.613 -60.164 1 26.2 132 ARG A O 1
ATOM 592 N N . PRO A 1 83 ? 27.375 16.051 -61.429 1 28.2 133 PRO A N 1
ATOM 593 C CA . PRO A 1 83 ? 28.204 16.172 -62.652 1 29.69 133 PRO A CA 1
ATOM 594 C C . PRO A 1 83 ? 28.897 17.528 -62.782 1 34.02 133 PRO A C 1
ATOM 595 O O . PRO A 1 83 ? 28.507 18.488 -62.134 1 34.25 133 PRO A O 1
ATOM 599 N N . THR A 1 84 ? 29.884 17.625 -63.703 1 35.95 134 THR A N 1
ATOM 600 C CA . THR A 1 84 ? 30.591 18.877 -63.961 1 40.3 134 THR A CA 1
ATOM 601 C C . THR A 1 84 ? 30.027 19.506 -65.205 1 42.29 134 THR A C 1
ATOM 602 O O . THR A 1 84 ? 30.037 18.878 -66.262 1 41.58 134 THR A O 1
ATOM 606 N N . VAL A 1 85 ? 29.534 20.75 -65.079 1 42.84 135 VAL A N 1
ATOM 607 C CA . VAL A 1 85 ? 28.978 21.564 -66.179 1 46.55 135 VAL A CA 1
ATOM 608 C C . VAL A 1 85 ? 29.552 22.973 -65.974 1 50.76 135 VAL A C 1
ATOM 609 O O . VAL A 1 85 ? 29.011 23.775 -65.185 1 50.37 135 VAL A O 1
ATOM 613 N N . ILE A 1 86 ? 30.694 23.236 -66.61 1 53.41 136 ILE A N 1
ATOM 614 C CA . ILE A 1 86 ? 31.396 24.492 -66.402 1 58.25 136 ILE A CA 1
ATOM 615 C C . ILE A 1 86 ? 31.244 25.457 -67.599 1 63.11 136 ILE A C 1
ATOM 616 O O . ILE A 1 86 ? 31.098 26.657 -67.364 1 65.53 136 ILE A O 1
ATOM 621 N N . ASP A 1 87 ? 31.199 24.956 -68.84 1 64.7 137 ASP A N 1
ATOM 622 C CA . ASP A 1 87 ? 30.963 25.819 -70.004 1 68.36 137 ASP A CA 1
ATOM 623 C C . ASP A 1 87 ? 29.447 25.887 -70.187 1 70.19 137 ASP A C 1
ATOM 624 O O . ASP A 1 87 ? 28.882 25.104 -70.956 1 70.41 137 ASP A O 1
ATOM 629 N N . LEU A 1 88 ? 28.787 26.795 -69.442 1 71.88 138 LEU A N 1
ATO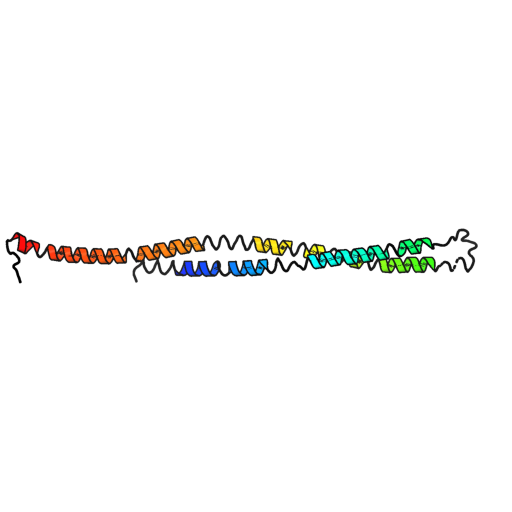M 630 C CA . LEU A 1 88 ? 27.319 26.962 -69.435 1 73.61 138 LEU A CA 1
ATOM 631 C C . LEU A 1 88 ? 26.722 27.445 -70.759 1 75.7 138 LEU A C 1
ATOM 632 O O . LEU A 1 88 ? 25.567 27.149 -71.057 1 75.72 138 LEU A O 1
ATOM 637 N N . ALA A 1 89 ? 27.498 28.206 -71.535 1 77.35 139 ALA A N 1
ATOM 638 C CA . ALA A 1 89 ? 27.058 28.693 -72.836 1 79.4 139 ALA A CA 1
ATOM 639 C C . ALA A 1 89 ? 27.037 27.556 -73.87 1 79.35 139 ALA A C 1
ATOM 640 O O . ALA A 1 89 ? 26.251 27.616 -74.816 1 81.48 139 ALA A O 1
ATOM 642 N N . HIS A 1 90 ? 27.913 26.543 -73.717 1 76.79 140 HIS A N 1
ATOM 643 C CA . HIS A 1 90 ? 27.984 25.433 -74.663 1 75.76 140 HIS A CA 1
ATOM 644 C C . HIS A 1 90 ? 27.63 24.067 -74.034 1 69.62 140 HIS A C 1
ATOM 645 O O . HIS A 1 90 ? 28.33 23.082 -74.259 1 69.46 140 HIS A O 1
ATOM 652 N N . GLN A 1 91 ? 26.545 24.005 -73.261 1 65.07 141 GLN A N 1
ATOM 653 C CA . GLN A 1 91 ? 26.104 22.736 -72.664 1 60.36 141 GLN A CA 1
ATOM 654 C C . GLN A 1 91 ? 25.513 21.814 -73.744 1 56.97 141 GLN A C 1
ATOM 655 O O . GLN A 1 91 ? 24.686 22.271 -74.536 1 58.94 141 GLN A O 1
ATOM 661 N N . ASN A 1 92 ? 25.949 20.542 -73.802 1 51.23 142 ASN A N 1
ATOM 662 C CA . ASN A 1 92 ? 25.389 19.618 -74.775 1 47.36 142 ASN A CA 1
ATOM 663 C C . ASN A 1 92 ? 24.21 18.856 -74.178 1 41.69 142 ASN A C 1
ATOM 664 O O . ASN A 1 92 ? 24.02 18.892 -72.952 1 38.97 142 ASN A O 1
ATOM 669 N N . ASN A 1 93 ? 23.389 18.168 -75 1 42.37 143 ASN A N 1
ATOM 670 C CA . ASN A 1 93 ? 22.19 17.497 -74.435 1 39.49 143 ASN A CA 1
ATOM 671 C C . ASN A 1 93 ? 22.478 16.464 -73.31 1 36.92 143 ASN A C 1
ATOM 672 O O . ASN A 1 93 ? 21.714 16.408 -72.356 1 35.05 143 ASN A O 1
ATOM 677 N N A GLN A 1 94 ? 23.57 15.688 -73.401 0.48 37.63 144 GLN A N 1
ATOM 678 N N B GLN A 1 94 ? 23.576 15.689 -73.414 0.52 37.59 144 GLN A N 1
ATOM 679 C CA A GLN A 1 94 ? 23.876 14.708 -72.35 0.48 37.75 144 GLN A CA 1
ATOM 680 C CA B GLN A 1 94 ? 23.924 14.7 -72.384 0.52 37.79 144 GLN A CA 1
ATOM 681 C C A GLN A 1 94 ? 24.344 15.358 -71.047 0.48 35.94 144 GLN A C 1
ATOM 682 C C B GLN A 1 94 ? 24.348 15.358 -71.061 0.52 35.88 144 GLN A C 1
ATOM 683 O O A GLN A 1 94 ? 23.975 14.868 -69.991 0.48 35.39 144 GLN A O 1
ATOM 684 O O B GLN A 1 94 ? 23.962 14.87 -70.012 0.52 35.33 144 GLN A O 1
ATOM 695 N N . GLN A 1 95 ? 25.082 16.478 -71.099 1 36.04 145 GLN A N 1
ATOM 696 C CA . GLN A 1 95 ? 25.504 17.147 -69.854 1 35.29 145 GLN A CA 1
ATOM 697 C C . GLN A 1 95 ? 24.254 17.772 -69.22 1 31.38 145 GLN A C 1
ATOM 698 O O . GLN A 1 95 ? 24.099 17.707 -68.013 1 29.1 145 GLN A O 1
ATOM 712 N N . ALA A 1 97 ? 21.168 16.742 -69.488 1 31.87 147 ALA A N 1
ATOM 713 C CA . ALA A 1 97 ? 20.343 15.672 -68.895 1 32.8 147 ALA A CA 1
ATOM 714 C C . ALA A 1 97 ? 21.007 15.201 -67.601 1 31.7 147 ALA A C 1
ATOM 715 O O . ALA A 1 97 ? 20.306 14.954 -66.638 1 31.04 147 ALA A O 1
ATOM 717 N N . ALA A 1 98 ? 22.347 15.108 -67.56 1 30.66 148 ALA A N 1
ATOM 718 C CA . ALA A 1 98 ? 23.028 14.675 -66.328 1 31.48 148 ALA A CA 1
ATOM 719 C C . ALA A 1 98 ? 22.764 15.632 -65.181 1 29.28 148 ALA A C 1
ATOM 720 O O . ALA A 1 98 ? 22.524 15.193 -64.038 1 29.12 148 ALA A O 1
ATOM 730 N N . ALA A 1 100 ? 20.244 17.913 -64.954 1 25.66 150 ALA A N 1
ATOM 731 C CA . ALA A 1 100 ? 18.812 17.967 -64.62 1 26.62 150 ALA A CA 1
ATOM 732 C C . ALA A 1 100 ? 18.395 16.757 -63.747 1 27.83 150 ALA A C 1
ATOM 733 O O . ALA A 1 100 ? 17.641 16.898 -62.754 1 27.75 150 ALA A O 1
ATOM 735 N N . GLU A 1 101 ? 18.907 15.55 -64.115 1 28.03 151 GLU A N 1
ATOM 736 C CA . GLU A 1 101 ? 18.606 14.359 -63.325 1 26.54 151 GLU A CA 1
ATOM 737 C C . GLU A 1 101 ? 19.226 14.404 -61.929 1 27.01 151 GLU A C 1
ATOM 738 O O . GLU A 1 101 ? 18.591 13.972 -60.944 1 27.09 151 GLU A O 1
ATOM 744 N N . PHE A 1 102 ? 20.458 14.937 -61.801 1 26.25 152 PHE A N 1
ATOM 745 C CA . PHE A 1 102 ? 21.074 15.076 -60.478 1 25.14 152 PHE A CA 1
ATOM 746 C C . PHE A 1 102 ? 20.221 16.044 -59.608 1 24.31 152 PHE A C 1
ATOM 747 O O . PHE A 1 102 ? 19.97 15.768 -58.416 1 23.28 152 PHE A O 1
ATOM 755 N N . ILE A 1 103 ? 19.789 17.194 -60.191 1 23.47 153 ILE A N 1
ATOM 756 C CA . ILE A 1 103 ? 19.007 18.158 -59.41 1 23.49 153 ILE A CA 1
ATOM 757 C C . ILE A 1 103 ? 17.691 17.54 -58.974 1 24.38 153 ILE A C 1
ATOM 758 O O . ILE A 1 103 ? 17.295 17.714 -57.821 1 24.37 153 ILE A O 1
ATOM 763 N N . GLY A 1 104 ? 17.059 16.752 -59.851 1 27.48 154 GLY A N 1
ATOM 764 C CA . GLY A 1 104 ? 15.788 16.093 -59.525 1 28.86 154 GLY A CA 1
ATOM 765 C C . GLY A 1 104 ? 15.966 15.135 -58.359 1 30.55 154 GLY A C 1
ATOM 766 O O . GLY A 1 104 ? 15.112 15.062 -57.471 1 30.48 154 GLY A O 1
ATOM 767 N N . ARG A 1 105 ? 17.08 14.372 -58.359 1 30.32 155 ARG A N 1
ATOM 768 C CA . ARG A 1 105 ? 17.36 13.418 -57.261 1 27.86 155 ARG A CA 1
ATOM 769 C C . ARG A 1 105 ? 17.664 14.171 -55.969 1 28.23 155 ARG A C 1
ATOM 770 O O . ARG A 1 105 ? 17.193 13.779 -54.903 1 29.14 155 ARG A O 1
ATOM 778 N N . GLN A 1 106 ? 18.431 15.271 -56.056 1 25.61 156 GLN A N 1
ATOM 779 C CA . GLN A 1 106 ? 18.743 16.038 -54.826 1 24.03 156 GLN A CA 1
ATOM 780 C C . GLN A 1 106 ? 17.465 16.699 -54.213 1 25.29 156 GLN A C 1
ATOM 781 O O . GLN A 1 106 ? 17.283 16.724 -52.987 1 24.76 156 GLN A O 1
ATOM 787 N N . LYS A 1 107 ? 16.557 17.191 -55.055 1 26.23 157 LYS A N 1
ATOM 788 C CA . LYS A 1 107 ? 15.321 17.822 -54.619 1 27.88 157 LYS A CA 1
ATOM 789 C C . LYS A 1 107 ? 14.386 16.782 -53.991 1 29.39 157 LYS A C 1
ATOM 790 O O . LYS A 1 107 ? 13.669 17.098 -52.995 1 28.83 157 LYS A O 1
ATOM 796 N N . ALA A 1 108 ? 14.343 15.558 -54.587 1 29.62 158 ALA A N 1
ATOM 797 C CA . ALA A 1 108 ? 13.479 14.481 -54.06 1 31 158 ALA A CA 1
ATOM 798 C C . ALA A 1 108 ? 13.977 13.992 -52.706 1 31.59 158 ALA A C 1
ATOM 799 O O . ALA A 1 108 ? 13.16 13.694 -51.792 1 32.12 158 ALA A O 1
ATOM 801 N N . ILE A 1 109 ? 15.308 13.844 -52.566 1 30.1 159 ILE A N 1
ATOM 802 C CA . ILE A 1 109 ? 15.856 13.431 -51.269 1 29.83 159 ILE A CA 1
ATOM 803 C C . ILE A 1 109 ? 15.613 14.501 -50.229 1 28.52 159 ILE A C 1
ATOM 804 O O . ILE A 1 109 ? 15.253 14.165 -49.083 1 29.67 159 ILE A O 1
ATOM 809 N N . GLU A 1 110 ? 15.719 15.761 -50.622 1 27.58 160 GLU A N 1
ATOM 810 C CA . GLU A 1 110 ? 15.441 16.851 -49.691 1 27.19 160 GLU A CA 1
ATOM 811 C C . GLU A 1 110 ? 13.949 16.826 -49.225 1 29.25 160 GLU A C 1
ATOM 812 O O . GLU A 1 110 ? 13.69 17.009 -48.035 1 27.46 160 GLU A O 1
ATOM 818 N N . GLU A 1 111 ? 12.985 16.506 -50.12 1 30.39 161 GLU A N 1
ATOM 819 C CA . GLU A 1 111 ? 11.58 16.385 -49.664 1 32.75 161 GLU A CA 1
ATOM 820 C C . GLU A 1 111 ? 11.417 15.292 -48.641 1 32.77 161 GLU A C 1
ATOM 821 O O . GLU A 1 111 ? 10.734 15.481 -47.634 1 33.91 161 GLU A O 1
ATOM 827 N N . ALA A 1 112 ? 12.063 14.161 -48.851 1 31.51 162 ALA A N 1
ATOM 828 C CA . ALA A 1 112 ? 12.003 13.047 -47.898 1 31.46 162 ALA A CA 1
ATOM 829 C C . ALA A 1 112 ? 12.711 13.411 -46.576 1 29.32 162 ALA A C 1
ATOM 830 O O . ALA A 1 112 ? 12.331 12.948 -45.488 1 28.44 162 ALA A O 1
ATOM 832 N N . ARG A 1 113 ? 13.737 14.224 -46.644 1 27.56 163 ARG A N 1
ATOM 833 C CA . ARG A 1 113 ? 14.495 14.625 -45.43 1 25.5 163 ARG A CA 1
ATOM 834 C C . ARG A 1 113 ? 13.654 15.608 -44.635 1 27.83 163 ARG A C 1
ATOM 835 O O . ARG A 1 113 ? 13.566 15.494 -43.41 1 28.9 163 ARG A O 1
ATOM 843 N N . LYS A 1 114 ? 12.975 16.536 -45.322 1 28.56 164 LYS A N 1
ATOM 844 C CA . LYS A 1 114 ? 12.091 17.504 -44.646 1 32.14 164 LYS A CA 1
ATOM 845 C C . LYS A 1 114 ? 10.975 16.773 -43.905 1 33.87 164 LYS A C 1
ATOM 846 O O . LYS A 1 114 ? 10.632 17.147 -42.759 1 35.5 164 LYS A O 1
ATOM 852 N N A LYS A 1 115 ? 10.418 15.729 -44.52 0.54 33.95 165 LYS A N 1
ATOM 853 N N B LYS A 1 115 ? 10.427 15.722 -44.538 0.46 34.4 165 LYS A N 1
ATOM 854 C CA A LYS A 1 115 ? 9.367 14.947 -43.869 0.54 36.46 165 LYS A CA 1
ATOM 855 C CA B LYS A 1 115 ? 9.381 14.858 -43.988 0.46 37.24 165 LYS A CA 1
ATOM 856 C C A LYS A 1 115 ? 9.923 14.131 -42.702 0.54 37.95 165 LYS A C 1
ATOM 857 C C B LYS A 1 115 ? 9.899 14.068 -42.771 0.46 38.33 165 LYS A C 1
ATOM 858 O O A LYS A 1 115 ? 9.313 14.121 -41.618 0.54 40.65 165 LYS A O 1
ATOM 859 O O B LYS A 1 115 ? 9.218 13.99 -41.741 0.46 41.16 165 LYS A O 1
ATOM 870 N N . ALA A 1 116 ? 11.098 13.478 -42.87 1 36.94 166 ALA A N 1
ATOM 871 C CA . ALA A 1 116 ? 11.687 12.73 -41.74 1 34.59 166 ALA A CA 1
ATOM 872 C C . ALA A 1 116 ? 11.997 13.68 -40.561 1 32.18 166 ALA A C 1
ATOM 873 O O . ALA A 1 116 ? 11.816 13.301 -39.363 1 30.05 166 ALA A O 1
ATOM 875 N N . GLU A 1 117 ? 12.427 14.915 -40.89 1 32.05 167 GLU A N 1
ATOM 876 C CA . GLU A 1 117 ? 12.712 15.859 -39.84 1 33.58 167 GLU A CA 1
ATOM 877 C C . GLU A 1 117 ? 11.444 16.337 -39.136 1 34.96 167 GLU A C 1
ATOM 878 O O . GLU A 1 117 ? 11.426 16.435 -37.901 1 34.78 167 GLU A O 1
ATOM 884 N N . ARG A 1 118 ? 10.378 16.642 -39.887 1 37.34 168 ARG A N 1
ATOM 885 C CA . ARG A 1 118 ? 9.1 17.017 -39.261 1 39.59 168 ARG A CA 1
ATOM 886 C C . ARG A 1 118 ? 8.611 15.917 -38.267 1 38.69 168 ARG A C 1
ATOM 887 O O . ARG A 1 118 ? 8.183 16.218 -37.128 1 38.4 168 ARG A O 1
ATOM 895 N N . GLU A 1 119 ? 8.739 14.654 -38.668 1 37.79 169 GLU A N 1
ATOM 896 C CA . GLU A 1 119 ? 8.326 13.53 -37.822 1 38.34 169 GLU A CA 1
ATOM 897 C C . GLU A 1 119 ? 9.233 13.344 -36.612 1 38.01 169 GLU A C 1
ATOM 898 O O . GLU A 1 119 ? 8.733 12.999 -35.53 1 37.89 169 GLU A O 1
ATOM 904 N N . ALA A 1 120 ? 10.553 13.575 -36.763 1 35.77 170 ALA A N 1
ATOM 905 C CA . ALA A 1 120 ? 11.457 13.45 -35.618 1 35.81 170 ALA A CA 1
ATOM 906 C C . ALA A 1 120 ? 11.146 14.534 -34.602 1 36.58 170 ALA A C 1
ATOM 907 O O . ALA A 1 120 ? 11.031 14.233 -33.406 1 37.74 170 ALA A O 1
ATOM 909 N N . LYS A 1 121 ? 10.895 15.772 -35.077 1 36.96 171 LYS A N 1
ATOM 910 C CA . LYS A 1 121 ? 10.528 16.884 -34.212 1 38.85 171 LYS A CA 1
ATOM 911 C C . LYS A 1 121 ? 9.244 16.633 -33.447 1 40.26 171 LYS A C 1
ATOM 912 O O . LYS A 1 121 ? 9.194 16.971 -32.257 1 41.71 171 LYS A O 1
ATOM 918 N N A ARG A 1 122 ? 8.219 16.038 -34.086 0.5 40.35 172 ARG A N 1
ATOM 919 N N B ARG A 1 122 ? 8.225 16.041 -34.096 0.5 40.64 172 ARG A N 1
ATOM 920 C CA A ARG A 1 122 ? 6.969 15.725 -33.393 0.5 42.69 172 ARG A CA 1
ATOM 921 C CA B ARG A 1 122 ? 6.961 15.706 -33.445 0.5 43.23 172 ARG A CA 1
A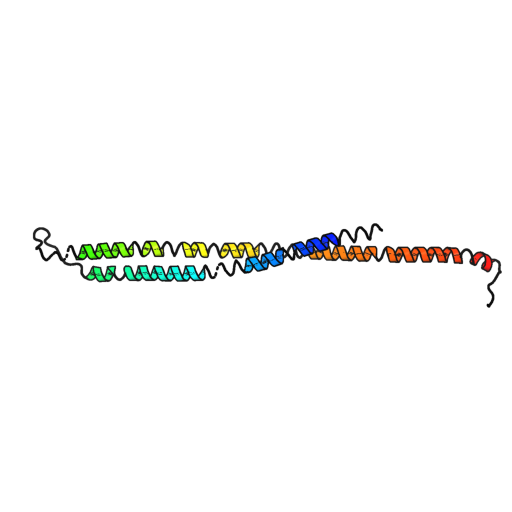TOM 922 C C A ARG A 1 122 ? 7.211 14.695 -32.311 0.5 43.6 172 ARG A C 1
ATOM 923 C C B ARG A 1 122 ? 7.195 14.691 -32.338 0.5 43.85 172 ARG A C 1
ATOM 924 O O A ARG A 1 122 ? 6.641 14.816 -31.228 0.5 45.53 172 ARG A O 1
ATOM 925 O O B ARG A 1 122 ? 6.608 14.821 -31.265 0.5 45.77 172 ARG A O 1
ATOM 940 N N . ALA A 1 123 ? 8.032 13.673 -32.599 1 42.64 173 ALA A N 1
ATOM 941 C CA . ALA A 1 123 ? 8.355 12.624 -31.625 1 44.24 173 ALA A CA 1
ATOM 942 C C . ALA A 1 123 ? 9.174 13.188 -30.441 1 45.53 173 ALA A C 1
ATOM 943 O O . ALA A 1 123 ? 8.95 12.756 -29.297 1 48.41 173 ALA A O 1
ATOM 945 N N A GLU A 1 124 ? 10.06 14.171 -30.705 0.5 39.87 174 GLU A N 1
ATOM 946 N N B GLU A 1 124 ? 10.08 14.175 -30.672 0.5 40.01 174 GLU A N 1
ATOM 947 C CA A GLU A 1 124 ? 10.864 14.839 -29.668 0.5 40.15 174 GLU A CA 1
ATOM 948 C CA B GLU A 1 124 ? 10.831 14.78 -29.544 0.5 40.33 174 GLU A CA 1
ATOM 949 C C A GLU A 1 124 ? 9.929 15.598 -28.718 0.5 40.38 174 GLU A C 1
ATOM 950 C C B GLU A 1 124 ? 9.864 15.552 -28.666 0.5 40.39 174 GLU A C 1
ATOM 951 O O A GLU A 1 124 ? 10.09 15.525 -27.494 0.5 40.04 174 GLU A O 1
ATOM 952 O O B GLU A 1 124 ? 9.936 15.445 -27.439 0.5 39.87 174 GLU A O 1
ATOM 963 N N . GLU A 1 125 ? 8.936 16.309 -29.288 1 40.44 175 GLU A N 1
ATOM 964 C CA . GLU A 1 125 ? 7.939 17.069 -28.554 1 41.13 175 GLU A CA 1
ATOM 965 C C . GLU A 1 125 ? 7.037 16.099 -27.734 1 39.93 175 GLU A C 1
ATOM 966 O O . GLU A 1 125 ? 6.651 16.41 -26.598 1 38.1 175 GLU A O 1
ATOM 972 N N . ALA A 1 126 ? 6.699 14.948 -28.312 1 38.92 176 ALA A N 1
ATOM 973 C CA . ALA A 1 126 ? 5.875 13.965 -27.613 1 37.86 176 ALA A CA 1
ATOM 974 C C . ALA A 1 126 ? 6.666 13.336 -26.435 1 37.24 176 ALA A C 1
ATOM 975 O O . ALA A 1 126 ? 6.075 13.07 -25.388 1 36.57 176 ALA A O 1
ATOM 977 N N . TYR A 1 127 ? 8.002 13.196 -26.557 1 37.01 177 TYR A N 1
ATOM 978 C CA . TYR A 1 127 ? 8.849 12.678 -25.465 1 38.12 177 TYR A CA 1
ATOM 979 C C . TYR A 1 127 ? 8.947 13.71 -24.362 1 37.99 177 TYR A C 1
ATOM 980 O O . TYR A 1 127 ? 8.833 13.35 -23.193 1 37.53 177 TYR A O 1
ATOM 989 N N . GLN A 1 128 ? 9.128 14.995 -24.716 1 38.27 178 GLN A N 1
ATOM 990 C CA . GLN A 1 128 ? 9.125 16.043 -23.704 1 39.56 178 GLN A CA 1
ATOM 991 C C . GLN A 1 128 ? 7.766 16.121 -22.999 1 39.89 178 GLN A C 1
ATOM 992 O O . GLN A 1 128 ? 7.743 16.191 -21.772 1 39.68 178 GLN A O 1
ATOM 998 N N . ALA A 1 129 ? 6.636 15.995 -23.726 1 39.87 179 ALA A N 1
ATOM 999 C CA . ALA A 1 129 ? 5.307 16.02 -23.082 1 38.66 179 ALA A CA 1
ATOM 1000 C C . ALA A 1 129 ? 5.102 14.854 -22.138 1 36.68 179 ALA A C 1
ATOM 1001 O O . ALA A 1 129 ? 4.525 15.032 -21.06 1 35.36 179 ALA A O 1
ATOM 1003 N N . ALA A 1 130 ? 5.609 13.67 -22.502 1 35.78 180 ALA A N 1
ATOM 1004 C CA . ALA A 1 130 ? 5.491 12.482 -21.634 1 34.72 180 ALA A CA 1
ATOM 1005 C C . ALA A 1 130 ? 6.411 12.615 -20.422 1 33.55 180 ALA A C 1
ATOM 1006 O O . ALA A 1 130 ? 6.023 12.194 -19.332 1 32.01 180 ALA A O 1
ATOM 1008 N N . LEU A 1 131 ? 7.585 13.289 -20.557 1 33.81 181 LEU A N 1
ATOM 1009 C CA . LEU A 1 131 ? 8.451 13.526 -19.389 1 35.42 181 LEU A CA 1
ATOM 1010 C C . LEU A 1 131 ? 7.724 14.452 -18.421 1 34.32 181 LEU A C 1
ATOM 1011 O O . LEU A 1 131 ? 7.695 14.175 -17.195 1 34.19 181 LEU A O 1
ATOM 1016 N N A ARG A 1 132 ? 7.1 15.515 -18.945 0.5 33.72 182 ARG A N 1
ATOM 1017 N N B ARG A 1 132 ? 7.085 15.506 -18.934 0.5 33.23 182 ARG A N 1
ATOM 1018 C CA A ARG A 1 132 ? 6.341 16.46 -18.113 0.5 34.74 182 ARG A CA 1
ATOM 1019 C CA B ARG A 1 132 ? 6.321 16.418 -18.063 0.5 33.73 182 ARG A CA 1
ATOM 1020 C C A ARG A 1 132 ? 5.148 15.796 -17.447 0.5 34.21 182 ARG A C 1
ATOM 1021 C C B ARG A 1 132 ? 5.129 15.744 -17.426 0.5 33.38 182 ARG A C 1
ATOM 1022 O O A ARG A 1 132 ? 4.82 16.131 -16.303 0.5 33.83 182 ARG A O 1
ATOM 1023 O O B ARG A 1 132 ? 4.787 16.074 -16.287 0.5 32.88 182 ARG A O 1
ATOM 1038 N N A ALA A 1 133 ? 4.468 14.881 -18.16 0.5 35.66 183 ALA A N 1
ATOM 1039 N N B ALA A 1 133 ? 4.445 14.855 -18.165 0.5 35.08 183 ALA A N 1
ATOM 1040 C CA A ALA A 1 133 ? 3.304 14.194 -17.589 0.5 35.11 183 ALA A CA 1
ATOM 1041 C CA B ALA A 1 133 ? 3.279 14.162 -17.605 0.5 34.69 183 ALA A CA 1
ATOM 1042 C C A ALA A 1 133 ? 3.728 13.256 -16.478 0.5 33.65 183 ALA A C 1
ATOM 1043 C C B ALA A 1 133 ? 3.711 13.229 -16.49 0.5 33.46 183 ALA A C 1
ATOM 1044 O O A ALA A 1 133 ? 3.012 13.165 -15.469 0.5 33.24 183 ALA A O 1
ATOM 1045 O O B ALA A 1 133 ? 2.988 13.123 -15.488 0.5 33.06 183 ALA A O 1
ATOM 1048 N N . GLN A 1 134 ? 4.903 12.586 -16.62 1 32.61 184 GLN A N 1
ATOM 1049 C CA . GLN A 1 134 ? 5.447 11.692 -15.549 1 30.92 184 GLN A CA 1
ATOM 1050 C C . GLN A 1 134 ? 5.745 12.552 -14.333 1 30.92 184 GLN A C 1
ATOM 1051 O O . GLN A 1 134 ? 5.389 12.183 -13.19 1 29.48 184 GLN A O 1
ATOM 1057 N N . GLU A 1 135 ? 6.396 13.711 -14.563 1 30.61 185 GLU A N 1
ATOM 1058 C CA . GLU A 1 135 ? 6.73 14.626 -13.471 1 31.73 185 GLU A CA 1
ATOM 1059 C C . GLU A 1 135 ? 5.48 15.046 -12.754 1 30.81 185 GLU A C 1
ATOM 1060 O O . GLU A 1 135 ? 5.47 15.072 -11.521 1 31.55 185 GLU A O 1
ATOM 1066 N N . GLU A 1 136 ? 4.42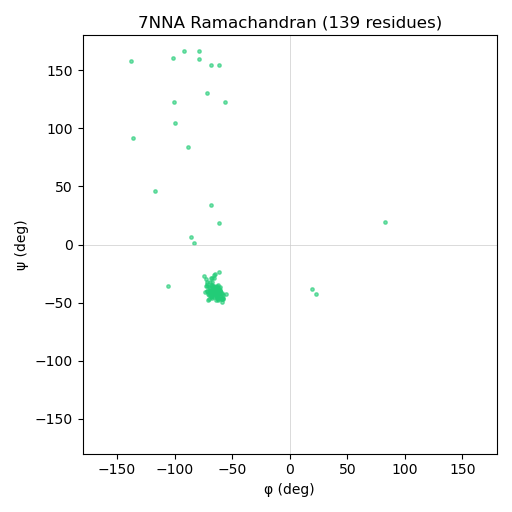7 15.415 -13.509 1 30.62 186 GLU A N 1
ATOM 1067 C CA . GLU A 1 136 ? 3.164 15.856 -12.859 1 30.51 186 GLU A CA 1
ATOM 1068 C C . GLU A 1 136 ? 2.502 14.751 -12.067 1 27.86 186 GLU A C 1
ATOM 1069 O O . GLU A 1 136 ? 1.999 15.011 -10.975 1 27.35 186 GLU A O 1
ATOM 1075 N N . GLU A 1 137 ? 2.496 13.504 -12.566 1 24.75 187 GLU A N 1
ATOM 1076 C CA . GLU A 1 137 ? 1.864 12.412 -11.795 1 22.99 187 GLU A CA 1
ATOM 1077 C C . GLU A 1 137 ? 2.691 12.135 -10.498 1 23.66 187 GLU A C 1
ATOM 1078 O O . GLU A 1 137 ? 2.117 11.771 -9.485 1 22.6 187 GLU A O 1
ATOM 1084 N N . GLN A 1 138 ? 4.027 12.262 -10.553 1 23.28 188 GLN A N 1
ATOM 1085 C CA . GLN A 1 138 ? 4.872 12.089 -9.361 1 23.35 188 GLN A CA 1
ATOM 1086 C C . GLN A 1 138 ? 4.628 13.245 -8.403 1 22.8 188 GLN A C 1
ATOM 1087 O O . GLN A 1 138 ? 4.559 13.026 -7.203 1 22.26 188 GLN A O 1
ATOM 1093 N N . ARG A 1 139 ? 4.43 14.468 -8.906 1 24.02 189 ARG A N 1
ATOM 1094 C CA . ARG A 1 139 ? 4.145 15.622 -8.031 1 26.11 189 ARG A CA 1
ATOM 1095 C C . ARG A 1 139 ? 2.818 15.358 -7.28 1 25.26 189 ARG A C 1
ATOM 1096 O O . ARG A 1 139 ? 2.72 15.59 -6.033 1 25.93 189 ARG A O 1
ATOM 1104 N N . LYS A 1 140 ? 1.789 14.927 -8.024 1 23.25 190 LYS A N 1
ATOM 1105 C CA . LYS A 1 140 ? 0.482 14.684 -7.393 1 23.36 190 LYS A CA 1
ATOM 1106 C C . LYS A 1 140 ? 0.574 13.555 -6.368 1 21.98 190 LYS A C 1
ATOM 1107 O O . LYS A 1 140 ? -0.076 13.602 -5.314 1 21.89 190 LYS A O 1
ATOM 1113 N N . GLN A 1 141 ? 1.331 12.5 -6.703 1 20.18 191 GLN A N 1
ATOM 1114 C CA . GLN A 1 141 ? 1.527 11.396 -5.765 1 19.48 191 GLN A CA 1
ATOM 1115 C C . GLN A 1 141 ? 2.158 11.879 -4.437 1 20.23 191 GLN A C 1
ATOM 1116 O O . GLN A 1 141 ? 1.664 11.515 -3.365 1 19.57 191 GLN A O 1
ATOM 1122 N N . ALA A 1 142 ? 3.222 12.693 -4.489 1 21.6 192 ALA A N 1
ATOM 1123 C CA . ALA A 1 142 ? 3.893 13.207 -3.273 1 23.07 192 ALA A CA 1
ATOM 1124 C C . ALA A 1 142 ? 2.906 14.101 -2.482 1 22.92 192 ALA A C 1
ATOM 1125 O O . ALA A 1 142 ? 2.91 14.061 -1.247 1 22.31 192 ALA A O 1
ATOM 1127 N N . GLU A 1 143 ? 2.05 14.854 -3.171 1 21.85 193 GLU A N 1
ATOM 1128 C CA . GLU A 1 143 ? 1.066 15.711 -2.453 1 22.81 193 GLU A CA 1
ATOM 1129 C C . GLU A 1 143 ? 0.019 14.854 -1.767 1 21.66 193 GLU A C 1
ATOM 1130 O O . GLU A 1 143 ? -0.375 15.142 -0.631 1 21.45 193 GLU A O 1
ATOM 1136 N N A ILE A 1 144 ? -0.478 13.816 -2.437 0.63 21.16 194 ILE A N 1
ATOM 1137 N N B ILE A 1 144 ? -0.457 13.796 -2.431 0.37 21.01 194 ILE A N 1
ATOM 1138 C CA A ILE A 1 144 ? -1.392 12.861 -1.778 0.63 19.87 194 ILE A CA 1
ATOM 1139 C CA B ILE A 1 144 ? -1.404 12.865 -1.795 0.37 20.1 194 ILE A CA 1
ATOM 1140 C C A ILE A 1 144 ? -0.736 12.199 -0.578 0.63 18.48 194 ILE A C 1
ATOM 1141 C C B ILE A 1 144 ? -0.759 12.16 -0.605 0.37 18.65 194 ILE A C 1
ATOM 1142 O O A ILE A 1 144 ? -1.376 12.026 0.47 0.63 17.92 194 ILE A O 1
ATOM 1143 O O B ILE A 1 144 ? -1.425 11.922 0.408 0.37 18.43 194 ILE A O 1
ATOM 1152 N N . GLU A 1 145 ? 0.526 11.826 -0.7 1 17.33 195 GLU A N 1
ATOM 1153 C CA . GLU A 1 145 ? 1.229 11.196 0.45 1 17.5 195 GLU A CA 1
ATOM 1154 C C . GLU A 1 145 ? 1.321 12.195 1.622 1 19.22 195 GLU A C 1
ATOM 1155 O O . GLU A 1 145 ? 1.143 11.781 2.799 1 20.3 195 GLU A O 1
ATOM 1161 N N A ARG A 1 146 ? 1.551 13.489 1.336 0.6 20.03 196 ARG A N 1
ATOM 1162 N N B ARG A 1 146 ? 1.561 13.505 1.348 0.4 19.61 196 ARG A N 1
ATOM 1163 C CA A ARG A 1 146 ? 1.604 14.472 2.446 0.6 20.1 196 ARG A CA 1
ATOM 1164 C CA B ARG A 1 146 ? 1.602 14.48 2.469 0.4 19.64 196 ARG A CA 1
ATOM 1165 C C A ARG A 1 146 ? 0.216 14.566 3.115 0.6 19.5 196 ARG A C 1
ATOM 1166 C C B ARG A 1 146 ? 0.216 14.574 3.121 0.4 19.18 196 ARG A C 1
ATOM 1167 O O A ARG A 1 146 ? 0.108 14.614 4.351 0.6 19.56 196 ARG A O 1
ATOM 1168 O O B ARG A 1 146 ? 0.109 14.653 4.352 0.4 19.33 196 ARG A O 1
ATOM 1183 N N . LYS A 1 147 ? -0.848 14.556 2.304 1 18.03 197 LYS A N 1
ATOM 1184 C CA . LYS A 1 147 ? -2.222 14.65 2.863 1 18.51 197 LYS A CA 1
ATOM 1185 C C . LYS A 1 147 ? -2.553 13.361 3.637 1 17.64 197 LYS A C 1
ATOM 1186 O O . LYS A 1 147 ? -3.226 13.413 4.666 1 17.2 197 LYS A O 1
ATOM 1192 N N . LEU A 1 148 ? -2.095 12.208 3.151 1 16.16 198 LEU A N 1
ATOM 1193 C CA . LEU A 1 148 ? -2.344 10.931 3.831 1 17.64 198 LEU A CA 1
ATOM 1194 C C . LEU A 1 148 ? -1.638 10.933 5.2 1 18.75 198 LEU A C 1
ATOM 1195 O O . LEU A 1 148 ? -2.221 10.446 6.19 1 18.51 198 LEU A O 1
ATOM 1200 N N . GLN A 1 149 ? -0.416 11.482 5.272 1 17.8 199 GLN A N 1
ATOM 1201 C CA . GLN A 1 149 ? 0.263 11.58 6.593 1 19.91 199 GLN A CA 1
ATOM 1202 C C . GLN A 1 149 ? -0.581 12.493 7.545 1 19.29 199 GLN A C 1
ATOM 1203 O O . GLN A 1 149 ? -0.75 12.147 8.731 1 18.27 199 GLN A O 1
ATOM 1209 N N A GLU A 1 150 ? -1.103 13.653 7.066 0.42 18.71 200 GLU A N 1
ATOM 1210 N N B GLU A 1 150 ? -1.122 13.583 6.982 0.58 19.17 200 GLU A N 1
ATOM 1211 C CA A GLU A 1 150 ? -1.937 14.463 7.988 0.42 18.32 200 GLU A CA 1
ATOM 1212 C CA B GLU A 1 150 ? -1.993 14.469 7.742 0.58 19.63 200 GLU A CA 1
ATOM 1213 C C A GLU A 1 150 ? -3.216 13.676 8.379 0.42 16.65 200 GLU A C 1
ATOM 1214 C C B GLU A 1 150 ? -3.232 13.772 8.273 0.58 19.52 200 GLU A C 1
ATOM 1215 O O A GLU A 1 150 ? -3.6 13.702 9.55 0.42 16.08 200 GLU A O 1
ATOM 1216 O O B GLU A 1 150 ? -3.651 14.069 9.407 0.58 19.36 200 GLU A O 1
ATOM 1227 N N A ALA A 1 151 ? -3.807 12.91 7.452 0.5 15.5 201 ALA A N 1
ATOM 1228 N N C ALA A 1 151 ? -3.966 13.025 7.424 0.5 16.46 201 ALA A N 1
ATOM 1229 C CA A ALA A 1 151 ? -5.022 12.112 7.757 0.5 16.62 201 ALA A CA 1
ATOM 1230 C CA C ALA A 1 151 ? -5.156 12.301 7.887 0.5 17.78 201 ALA A CA 1
ATOM 1231 C C A ALA A 1 151 ? -4.731 11.116 8.888 0.5 17.33 201 ALA A C 1
ATOM 1232 C C C ALA A 1 151 ? -4.678 11.363 8.966 0.5 19.11 201 ALA A C 1
ATOM 1233 O O A ALA A 1 151 ? -5.587 10.878 9.748 0.5 17.89 201 ALA A O 1
ATOM 1234 O O C ALA A 1 151 ? -5.384 11.124 9.943 0.5 20.07 201 ALA A O 1
ATOM 1237 N N A ARG A 1 152 ? -3.522 10.536 8.886 0.5 17.07 202 ARG A N 1
ATOM 1238 N N B ARG A 1 152 ? -3.631 10.443 8.82 0.5 16.7 202 ARG A N 1
ATOM 1239 C CA A ARG A 1 152 ? -3.099 9.561 9.902 0.5 18.61 202 ARG A CA 1
ATOM 1240 C CA B ARG A 1 152 ? -3.227 9.487 9.854 0.5 18.09 202 ARG A CA 1
ATOM 1241 C C A ARG A 1 152 ? -2.883 10.218 11.239 0.5 19.92 202 ARG A C 1
ATOM 1242 C C B ARG A 1 152 ? -2.901 10.209 11.151 0.5 19.77 202 ARG A C 1
ATOM 1243 O O A ARG A 1 152 ? -3.231 9.647 12.277 0.5 20.47 202 ARG A O 1
ATOM 1244 O O B ARG A 1 152 ? -3.173 9.666 12.229 0.5 20.44 202 ARG A O 1
ATOM 1259 N N A LYS A 1 153 ? -2.336 11.428 11.226 0.57 19.64 203 LYS A N 1
ATOM 1260 N N B LYS A 1 153 ? -2.369 11.445 11.074 0.43 19.69 203 LYS A N 1
ATOM 1261 C CA A LYS A 1 153 ? -2.13 12.19 12.477 0.57 19.35 203 LYS A CA 1
ATOM 1262 C CA B LYS A 1 153 ? -2.115 12.23 12.307 0.43 20.5 203 LYS A CA 1
ATOM 1263 C C A LYS A 1 153 ? -3.502 12.597 13.068 0.57 20.09 203 LYS A C 1
ATOM 1264 C C B LYS A 1 153 ? -3.479 12.541 12.99 0.43 20.73 203 LYS A C 1
ATOM 1265 O O A LYS A 1 153 ? -3.694 12.506 14.274 0.57 20.55 203 LYS A O 1
ATOM 1266 O O B LYS A 1 153 ? -3.646 12.302 14.179 0.43 21.65 203 LYS A O 1
ATOM 1277 N N . GLN A 1 154 ? -4.446 13.068 12.225 1 19.49 204 GLN A N 1
ATOM 1278 C CA . GLN A 1 154 ? -5.774 13.433 12.74 1 20.32 204 GLN A CA 1
ATOM 1279 C C . GLN A 1 154 ? -6.493 12.178 13.26 1 21.32 204 GLN A C 1
ATOM 1280 O O . GLN A 1 154 ? -7.22 12.231 14.273 1 21.71 204 GLN A O 1
ATOM 1286 N N . GLU A 1 155 ? -6.322 11.054 12.561 1 18.03 205 GLU A N 1
ATOM 1287 C CA . GLU A 1 155 ? -6.981 9.82 12.97 1 18.93 205 GLU A CA 1
ATOM 1288 C C . GLU A 1 155 ? -6.406 9.365 14.324 1 20.95 205 GLU A C 1
ATOM 1289 O O . GLU A 1 155 ? -7.167 8.861 15.178 1 21.81 205 GLU A O 1
ATOM 1295 N N . ALA A 1 156 ? -5.062 9.43 14.513 1 21.52 206 ALA A N 1
ATOM 1296 C CA . ALA A 1 156 ? -4.492 9.038 15.819 1 22.66 206 ALA A CA 1
ATOM 1297 C C . ALA A 1 156 ? -5.012 9.897 16.938 1 23.77 206 ALA A C 1
ATOM 1298 O O . ALA A 1 156 ? -5.251 9.398 18.064 1 24.49 206 ALA A O 1
ATOM 1300 N N . ALA A 1 157 ? -5.15 11.198 16.669 1 22.08 207 ALA A N 1
ATOM 1301 C CA . ALA A 1 157 ? -5.667 12.119 17.695 1 23.25 207 ALA A CA 1
ATOM 1302 C C . ALA A 1 157 ? -7.121 11.768 18.027 1 21.59 207 ALA A C 1
ATOM 1303 O O . ALA A 1 157 ? -7.455 11.778 19.205 1 20.76 207 ALA A O 1
ATOM 1305 N N . ALA A 1 158 ? -7.957 11.455 17.036 1 20.88 208 ALA A N 1
ATOM 1306 C CA . ALA A 1 158 ? -9.384 11.101 17.197 1 20.38 208 ALA A CA 1
ATOM 1307 C C . ALA A 1 158 ? -9.514 9.776 17.922 1 21.77 208 ALA A C 1
ATOM 1308 O O . ALA A 1 158 ? -10.398 9.646 18.796 1 21.74 208 ALA A O 1
ATOM 1310 N N . LYS A 1 159 ? -8.674 8.778 17.565 1 22.69 209 LYS A N 1
ATOM 1311 C CA . LYS A 1 159 ? -8.661 7.488 18.276 1 24.61 209 LYS A CA 1
ATOM 1312 C C . LYS A 1 159 ? -8.338 7.687 19.772 1 26.82 209 LYS A C 1
ATOM 1313 O O . LYS A 1 159 ? -9.042 7.141 20.656 1 26.96 209 LYS A O 1
ATOM 1319 N N . ALA A 1 160 ? -7.27 8.444 20.08 1 26.59 210 ALA A N 1
ATOM 1320 C CA . ALA A 1 160 ? -6.885 8.695 21.467 1 27.97 210 ALA A CA 1
ATOM 1321 C C . ALA A 1 160 ? -8.01 9.41 22.23 1 27.52 210 ALA A C 1
ATOM 1322 O O . ALA A 1 160 ? -8.3 9.083 23.399 1 27.41 210 ALA A O 1
ATOM 1324 N N . LYS A 1 161 ? -8.656 10.373 21.584 1 26.64 211 LYS A N 1
ATOM 1325 C CA . LYS A 1 161 ? -9.775 11.103 22.232 1 25.96 211 LYS A CA 1
ATOM 1326 C C . LYS A 1 161 ?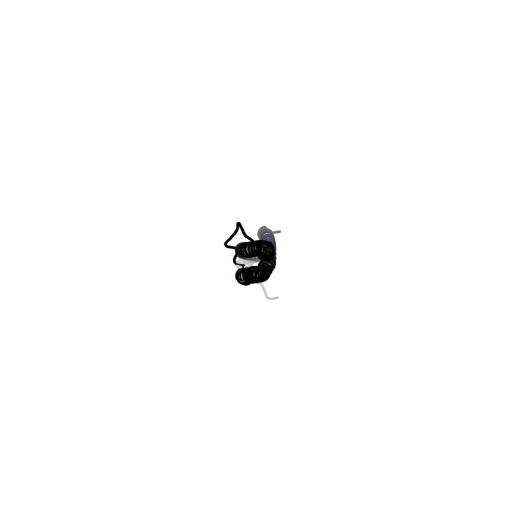 -10.998 10.184 22.452 1 24.38 211 LYS A C 1
ATOM 1327 O O . LYS A 1 161 ? -11.566 10.183 23.536 1 24.89 211 LYS A O 1
ATOM 1333 N N . ALA A 1 162 ? -11.404 9.399 21.446 1 23.32 212 ALA A N 1
ATOM 1334 C CA . ALA A 1 162 ? -12.538 8.473 21.567 1 23.79 212 ALA A CA 1
ATOM 1335 C C . ALA A 1 162 ? -12.26 7.472 22.722 1 27.22 212 ALA A C 1
ATOM 1336 O O . ALA A 1 162 ? -13.133 7.23 23.561 1 27.11 212 ALA A O 1
ATOM 1338 N N . GLU A 1 163 ? -11.013 6.987 22.813 1 28.58 213 GLU A N 1
ATOM 1339 C CA . GLU A 1 163 ? -10.654 6.045 23.859 1 31.06 213 GLU A CA 1
ATOM 1340 C C . GLU A 1 163 ? -10.696 6.699 25.226 1 31.96 213 GLU A C 1
ATOM 1341 O O . GLU A 1 163 ? -11.243 6.116 26.166 1 32.8 213 GLU A O 1
ATOM 1347 N N . ALA A 1 164 ? -10.15 7.927 25.353 1 31.46 214 ALA A N 1
ATOM 1348 C CA . ALA A 1 164 ? -10.15 8.616 26.626 1 31.86 214 ALA A CA 1
ATOM 1349 C C . ALA A 1 164 ? -11.589 8.898 27.076 1 29.88 214 ALA A C 1
ATOM 1350 O O . ALA A 1 164 ? -11.871 8.811 28.28 1 28.72 214 ALA A O 1
ATOM 1352 N N . ASP A 1 165 ? -12.459 9.272 26.143 1 28.22 215 ASP A N 1
ATOM 1353 C CA . ASP A 1 165 ? -13.855 9.539 26.484 1 27.29 215 ASP A CA 1
ATOM 1354 C C . ASP A 1 165 ? -14.574 8.297 26.911 1 26.43 215 ASP A C 1
ATOM 1355 O O . ASP A 1 165 ? -15.376 8.353 27.863 1 25.45 215 ASP A O 1
ATOM 1360 N N . ARG A 1 166 ? -14.309 7.181 26.248 1 27.59 216 ARG A N 1
ATOM 1361 C CA . ARG A 1 166 ? -14.944 5.911 26.657 1 30.19 216 ARG A CA 1
ATOM 1362 C C . ARG A 1 166 ? -14.487 5.516 28.096 1 32.27 216 ARG A C 1
ATOM 1363 O O . ARG A 1 166 ? -15.314 5.085 28.923 1 31.5 216 ARG A O 1
ATOM 1371 N N . ILE A 1 167 ? -13.198 5.641 28.395 1 33.55 217 ILE A N 1
ATOM 1372 C CA . ILE A 1 167 ? -12.686 5.282 29.725 1 34.17 217 ILE A CA 1
ATOM 1373 C C . ILE A 1 167 ? -13.268 6.249 30.766 1 33.08 217 ILE A C 1
ATOM 1374 O O . ILE A 1 167 ? -13.619 5.806 31.877 1 34.79 217 ILE A O 1
ATOM 1379 N N . ALA A 1 168 ? -13.438 7.542 30.413 1 32.1 218 ALA A N 1
ATOM 1380 C CA . ALA A 1 168 ? -14.026 8.509 31.368 1 32.07 218 ALA A CA 1
ATOM 1381 C C . ALA A 1 168 ? -15.474 8.126 31.653 1 31.66 218 ALA A C 1
ATOM 1382 O O . ALA A 1 168 ? -15.924 8.192 32.803 1 31.82 218 ALA A O 1
ATOM 1384 N N . ALA A 1 169 ? -16.214 7.677 30.612 1 29.36 219 ALA A N 1
ATOM 1385 C CA . ALA A 1 169 ? -17.593 7.238 30.808 1 29.7 219 ALA A CA 1
ATOM 1386 C C . ALA A 1 169 ? -17.649 6.021 31.736 1 31.32 219 ALA A C 1
ATOM 1387 O O . ALA A 1 169 ? -18.509 5.945 32.672 1 30.54 219 ALA A O 1
ATOM 1389 N N . GLU A 1 170 ? -16.706 5.083 31.551 1 31.57 220 GLU A N 1
ATOM 1390 C CA . GLU A 1 170 ? -16.645 3.878 32.401 1 33.17 220 GLU A CA 1
ATOM 1391 C C . GLU A 1 170 ? -16.317 4.227 33.855 1 35.85 220 GLU A C 1
ATOM 1392 O O . GLU A 1 170 ? -16.911 3.655 34.797 1 37.72 220 GLU A O 1
ATOM 1398 N N A LYS A 1 171 ? -15.411 5.191 34.05 0.5 35.6 221 LYS A N 1
ATOM 1399 N N B LYS A 1 171 ? -15.414 5.188 34.044 0.5 35.95 221 LYS A N 1
ATOM 1400 C CA A LYS A 1 171 ? -14.994 5.652 35.375 0.5 36.59 221 LYS A CA 1
ATOM 1401 C CA B LYS A 1 171 ? -14.995 5.647 35.364 0.5 37.31 221 LYS A CA 1
ATOM 1402 C C A LYS A 1 171 ? -16.12 6.368 36.077 0.5 37.2 221 LYS A C 1
ATOM 1403 C C B LYS A 1 171 ? -16.106 6.38 36.075 0.5 37.53 221 LYS A C 1
ATOM 1404 O O A LYS A 1 171 ? -16.291 6.184 37.291 0.5 38.39 221 LYS A O 1
ATOM 1405 O O B LYS A 1 171 ? -16.253 6.215 37.294 0.5 38.76 221 LYS A O 1
ATOM 1416 N N . ALA A 1 172 ? -16.915 7.163 35.344 1 36.22 222 ALA A N 1
ATOM 1417 C CA . ALA A 1 172 ? -18.05 7.876 35.946 1 37.51 222 ALA A CA 1
ATOM 1418 C C . ALA A 1 172 ? -19.098 6.883 36.43 1 39.54 222 ALA A C 1
ATOM 1419 O O . ALA A 1 172 ? -19.695 7.08 37.49 1 39.67 222 ALA A O 1
ATOM 1421 N N . GLU A 1 173 ? -19.319 5.808 35.671 1 40.68 223 GLU A N 1
ATOM 1422 C CA . GLU A 1 173 ? -20.268 4.767 36.082 1 41.86 223 GLU A CA 1
ATOM 1423 C C . GLU A 1 173 ? -19.694 3.951 37.252 1 41.85 223 GLU A C 1
ATOM 1424 O O . GLU A 1 173 ? -20.411 3.693 38.212 1 41.73 223 GLU A O 1
ATOM 1430 N N . ALA A 1 174 ? -18.391 3.625 37.24 1 40.99 224 ALA A N 1
ATOM 1431 C CA . ALA A 1 174 ? -17.794 2.885 38.389 1 42.44 224 ALA A CA 1
ATOM 1432 C C . ALA A 1 174 ? -17.882 3.741 39.672 1 42.51 224 ALA A C 1
ATOM 1433 O O . ALA A 1 174 ? -18.242 3.243 40.765 1 42.95 224 ALA A O 1
ATOM 1435 N N . GLU A 1 175 ? -17.609 5.038 39.54 1 39.79 225 GLU A N 1
ATOM 1436 C CA . GLU A 1 175 ? -17.695 5.96 40.664 1 41.26 225 GLU A CA 1
ATOM 1437 C C . GLU A 1 175 ? -19.139 6.18 41.151 1 41.96 225 GLU A C 1
ATOM 1438 O O . GLU A 1 175 ? -19.356 6.35 42.36 1 41.49 225 GLU A O 1
ATOM 1444 N N . ALA A 1 176 ? -20.122 6.179 40.22 1 42.39 226 ALA A N 1
ATOM 1445 C CA . ALA A 1 176 ? -21.538 6.375 40.575 1 42.12 226 ALA A CA 1
ATOM 1446 C C . ALA A 1 176 ? -22.027 5.202 41.414 1 42.5 226 ALA A C 1
ATOM 1447 O O . ALA A 1 176 ? -22.665 5.387 42.468 1 42.89 226 ALA A O 1
ATOM 1449 N N . ARG A 1 177 ? -21.683 4.008 40.986 1 41.32 227 ARG A N 1
ATOM 1450 C CA . ARG A 1 177 ? -21.985 2.762 41.658 1 40.66 227 ARG A CA 1
ATOM 1451 C C . ARG A 1 177 ? -21.298 2.692 43.027 1 41.25 227 ARG A C 1
ATOM 1452 O O . ARG A 1 177 ? -21.97 2.363 44.008 1 43.31 227 ARG A O 1
ATOM 1460 N N . ALA A 1 178 ? -19.995 3.048 43.126 1 39.95 228 ALA A N 1
ATOM 1461 C CA . ALA A 1 178 ? -19.266 3.009 44.399 1 40.91 228 ALA A CA 1
ATOM 1462 C C . ALA A 1 178 ? -19.866 3.994 45.409 1 42.64 228 ALA A C 1
ATOM 1463 O O . ALA A 1 178 ? -20.079 3.642 46.577 1 44.5 228 ALA A O 1
ATOM 1465 N N . LYS A 1 179 ? -20.204 5.182 44.958 1 42.46 229 LYS A N 1
ATOM 1466 C CA . LYS A 1 179 ? -20.83 6.21 45.8 1 43.93 229 LYS A CA 1
ATOM 1467 C C . LYS A 1 179 ? -22.206 5.769 46.324 1 44.47 229 LYS A C 1
ATOM 1468 O O . LYS A 1 179 ? -22.518 5.972 47.529 1 46.91 229 LYS A O 1
ATOM 1474 N N . ALA A 1 180 ? -23.044 5.17 45.451 1 43.8 230 ALA A N 1
ATOM 1475 C CA . ALA A 1 180 ? -24.379 4.752 45.901 1 43.58 230 ALA A CA 1
ATOM 1476 C C . ALA A 1 180 ? -24.242 3.619 46.962 1 43.81 230 ALA A C 1
ATOM 1477 O O . ALA A 1 180 ? -24.934 3.626 47.998 1 44.11 230 ALA A O 1
ATOM 1479 N N . GLU A 1 181 ? -23.28 2.724 46.769 1 43.64 231 GLU A N 1
ATOM 1480 C CA . GLU A 1 181 ? -23.039 1.623 47.707 1 44.58 231 GLU A CA 1
ATOM 1481 C C . GLU A 1 181 ? -22.497 2.164 49.037 1 43.96 231 GLU A C 1
ATOM 1482 O O . GLU A 1 181 ? -22.921 1.725 50.136 1 43.29 231 GLU A O 1
ATOM 1488 N N . ALA A 1 182 ? -21.551 3.096 48.955 1 42.98 232 ALA A N 1
ATOM 1489 C CA . ALA A 1 182 ? -20.999 3.726 50.148 1 43.53 232 ALA A CA 1
ATOM 1490 C C . ALA A 1 182 ? -22.071 4.513 50.935 1 42.11 232 ALA A C 1
ATOM 1491 O O . ALA A 1 182 ? -22.088 4.432 52.177 1 41.97 232 ALA A O 1
ATOM 1493 N N . GLU A 1 183 ? -22.991 5.194 50.257 1 40.67 233 GLU A N 1
ATOM 1494 C CA . GLU A 1 183 ? -24.061 5.93 50.959 1 40.06 233 GLU A CA 1
ATOM 1495 C C . GLU A 1 183 ? -25.058 4.97 51.603 1 38.21 233 GLU A C 1
ATOM 1496 O O . GLU A 1 183 ? -25.542 5.201 52.736 1 35.43 233 GLU A O 1
ATOM 1502 N N . ARG A 1 184 ? -25.381 3.878 50.874 1 37.87 234 ARG A N 1
ATOM 1503 C CA . ARG A 1 184 ? -26.308 2.889 51.413 1 38.57 234 ARG A CA 1
ATOM 1504 C C . ARG A 1 184 ? -25.738 2.204 52.694 1 37.72 234 ARG A C 1
ATOM 1505 O O . ARG A 1 184 ? -26.462 2 53.71 1 36.15 234 ARG A O 1
ATOM 1513 N N . ARG A 1 185 ? -24.442 1.867 52.656 1 37.12 235 ARG A N 1
ATOM 1514 C CA . ARG A 1 185 ? -23.807 1.228 53.819 1 39.17 235 ARG A CA 1
ATOM 1515 C C . ARG A 1 185 ? -23.623 2.211 54.94 1 36.96 235 ARG A C 1
ATOM 1516 O O . ARG A 1 185 ? -23.789 1.844 56.103 1 38.07 235 ARG A O 1
ATOM 1524 N N . LYS A 1 186 ? -23.316 3.479 54.614 1 34.8 236 LYS A N 1
ATOM 1525 C CA . LYS A 1 186 ? -23.138 4.456 55.678 1 35.63 236 LYS A CA 1
ATOM 1526 C C . LYS A 1 186 ? -24.464 4.651 56.48 1 33.6 236 LYS A C 1
ATOM 1527 O O . LYS A 1 186 ? -24.425 4.675 57.712 1 33.64 236 LYS A O 1
ATOM 1533 N N . ALA A 1 187 ? -25.638 4.7 55.798 1 31.23 237 ALA A N 1
ATOM 1534 C CA . ALA A 1 187 ? -26.934 4.898 56.473 1 30.81 237 ALA A CA 1
ATOM 1535 C C . ALA A 1 187 ? -27.306 3.68 57.275 1 31.22 237 ALA A C 1
ATOM 1536 O O . ALA A 1 187 ? -27.788 3.827 58.393 1 30.6 237 ALA A O 1
ATOM 1538 N N . GLU A 1 188 ? -27.088 2.476 56.728 1 30.18 238 GLU A N 1
ATOM 1539 C CA . GLU A 1 188 ? -27.396 1.248 57.481 1 31.62 238 GLU A CA 1
ATOM 1540 C C . GLU A 1 188 ? -26.532 1.164 58.756 1 32.13 238 GLU A C 1
ATOM 1541 O O . GLU A 1 188 ? -27.053 0.869 59.817 1 32.38 238 GLU A O 1
ATOM 1547 N N . GLU A 1 189 ? -25.241 1.478 58.669 1 32.68 239 GLU A N 1
ATOM 1548 C CA . GLU A 1 189 ? -24.337 1.436 59.822 1 33.55 239 GLU A CA 1
ATOM 1549 C C . GLU A 1 189 ? -24.707 2.5 60.834 1 32.48 239 GLU A C 1
ATOM 1550 O O . GLU A 1 189 ? -24.708 2.217 62.043 1 33.97 239 GLU A O 1
ATOM 1556 N N . ALA A 1 190 ? -25.089 3.705 60.366 1 28.87 240 ALA A N 1
ATOM 1557 C CA . ALA A 1 190 ? -25.511 4.75 61.301 1 28.16 240 ALA A CA 1
ATOM 1558 C C . ALA A 1 190 ? -26.739 4.316 62.09 1 26.17 240 ALA A C 1
ATOM 1559 O O . ALA A 1 190 ? -26.797 4.53 63.32 1 26.18 240 ALA A O 1
ATOM 1561 N N A ARG A 1 191 ? -27.714 3.669 61.417 0.58 28.57 241 ARG A N 1
ATOM 1562 N N B ARG A 1 191 ? -27.721 3.674 61.421 0.42 28.9 241 ARG A N 1
ATOM 1563 C CA A ARG A 1 191 ? -28.906 3.203 62.12 0.58 27.25 241 ARG A CA 1
ATOM 1564 C CA B ARG A 1 191 ? -28.912 3.212 62.136 0.42 28.13 241 ARG A CA 1
ATOM 1565 C C A ARG A 1 191 ? -28.541 2.136 63.152 0.58 25.8 241 ARG A C 1
ATOM 1566 C C B ARG A 1 191 ? -28.567 2.115 63.144 0.42 26.22 241 ARG A C 1
ATOM 1567 O O A ARG A 1 191 ? -28.974 2.21 64.314 0.58 24.5 241 ARG A O 1
ATOM 1568 O O B ARG A 1 191 ? -29.03 2.161 64.293 0.42 25.31 241 ARG A O 1
ATOM 1583 N N . LYS A 1 192 ? -27.728 1.146 62.736 1 24.67 242 LYS A N 1
ATOM 1584 C CA . LYS A 1 192 ? -27.347 0.047 63.645 1 24.21 242 LYS A CA 1
ATOM 1585 C C . LYS A 1 192 ? -26.426 0.434 64.791 1 25.56 242 LYS A C 1
ATOM 1586 O O . LYS A 1 192 ? -26.515 -0.174 65.883 1 23.01 242 LYS A O 1
ATOM 1592 N N . ALA A 1 193 ? -25.63 1.532 64.639 1 27.32 243 ALA A N 1
ATOM 1593 C CA . ALA A 1 193 ? -24.782 2.024 65.741 1 27.88 243 ALA A CA 1
ATOM 1594 C C . ALA A 1 193 ? -25.59 2.581 66.878 1 29.59 243 ALA A C 1
ATOM 1595 O O . ALA A 1 193 ? -25.163 2.404 68.026 1 29.53 243 ALA A O 1
ATOM 1597 N N . LEU A 1 194 ? -26.793 3.128 66.621 1 28.52 244 LEU A N 1
ATOM 1598 C CA . LEU A 1 194 ? -27.685 3.595 67.7 1 27.64 244 LEU A CA 1
ATOM 1599 C C . LEU A 1 194 ? -28.116 2.475 68.603 1 26.95 244 LEU A C 1
ATOM 1600 O O . LEU A 1 194 ? -28.216 2.662 69.863 1 28.63 244 LEU A O 1
ATOM 1605 N N . PHE A 1 195 ? -28.41 1.326 68.002 1 23.56 245 PHE A N 1
ATOM 1606 C CA . PHE A 1 195 ? -28.809 0.205 68.85 1 24.97 245 PHE A CA 1
ATOM 1607 C C . PHE A 1 195 ? -27.561 -0.284 69.608 1 24.74 245 PHE A C 1
ATOM 1608 O O . PHE A 1 195 ? -27.62 -0.502 70.813 1 25.44 245 PHE A O 1
ATOM 1616 N N . ALA A 1 196 ? -26.442 -0.481 68.884 1 23.07 246 ALA A N 1
ATOM 1617 C CA . ALA A 1 196 ? -25.251 -1.071 69.512 1 22.88 246 ALA A CA 1
ATOM 1618 C C . ALA A 1 196 ? -24.662 -0.194 70.641 1 22.9 246 ALA A C 1
ATOM 1619 O O . ALA A 1 196 ? -24.334 -0.702 71.715 1 22.05 246 ALA A O 1
ATOM 1621 N N . LYS A 1 197 ? -24.626 1.116 70.456 1 23.55 247 LYS A N 1
ATOM 1622 C CA . LYS A 1 197 ? -24.138 2.042 71.473 1 25.06 247 LYS A CA 1
ATOM 1623 C C . LYS A 1 197 ? -25.027 2.089 72.727 1 25.11 247 LYS A C 1
ATOM 1624 O O . LYS A 1 197 ? -24.526 2.401 73.823 1 23.89 247 LYS A O 1
ATOM 1630 N N . ALA A 1 198 ? -26.31 1.774 72.58 1 23.44 248 ALA A N 1
ATOM 1631 C CA . ALA A 1 198 ? -27.225 1.7 73.732 1 24.31 248 ALA A CA 1
ATOM 1632 C C . ALA A 1 198 ? -27.114 0.313 74.433 1 25.3 248 ALA A C 1
ATOM 1633 O O . ALA A 1 198 ? -27.849 0.068 75.41 1 26.89 248 ALA A O 1
ATOM 1635 N N . GLY A 1 199 ? -26.248 -0.557 73.957 1 24.17 249 GLY A N 1
ATOM 1636 C CA . GLY A 1 199 ? -26.074 -1.879 74.572 1 26.97 249 GLY A CA 1
ATOM 1637 C C . GLY A 1 199 ? -27.098 -2.893 74.106 1 28.31 249 GLY A C 1
ATOM 1638 O O . GLY A 1 199 ? -27.283 -3.94 74.745 1 29.76 249 GLY A O 1
ATOM 1639 N N . ILE A 1 200 ? -27.737 -2.631 72.956 1 27.11 250 ILE A N 1
ATOM 1640 C CA . ILE A 1 200 ? -28.675 -3.63 72.398 1 27.82 250 ILE A CA 1
ATOM 1641 C C . ILE A 1 200 ? -27.876 -4.333 71.342 1 30.27 250 ILE A C 1
ATOM 1642 O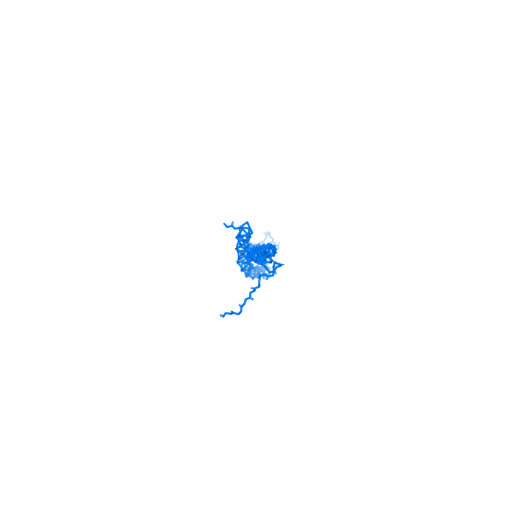 O . ILE A 1 200 ? -27.681 -3.799 70.262 1 29.92 250 ILE A O 1
ATOM 1647 N N . LYS A 1 201 ? -27.453 -5.528 71.645 1 35.91 251 LYS A N 1
ATOM 1648 C CA . LYS A 1 201 ? -26.514 -6.281 70.825 1 38.08 251 LYS A CA 1
ATOM 1649 C C . LYS A 1 201 ? -27.15 -7.352 69.95 1 39.72 251 LYS A C 1
ATOM 1650 O O . LYS A 1 201 ? -28.278 -7.777 70.223 1 41.24 251 LYS A O 1
ATOM 1656 N N . ASP A 1 202 ? -26.409 -7.78 68.889 1 38.41 252 ASP A N 1
ATOM 1657 C CA . ASP A 1 202 ? -26.832 -8.889 68.019 1 38.81 252 ASP A CA 1
ATOM 1658 C C . ASP A 1 202 ? -26.538 -10.213 68.719 1 40.71 252 ASP A C 1
ATOM 1659 O O . ASP A 1 202 ? -25.712 -10.277 69.645 1 41.63 252 ASP A O 1
ATOM 1664 N N . THR A 1 203 ? -27.218 -11.251 68.283 1 40.58 253 THR A N 1
ATOM 1665 C CA . THR A 1 203 ? -27.159 -12.565 68.893 1 42.32 253 THR A CA 1
ATOM 1666 C C . THR A 1 203 ? -27.087 -13.623 67.799 1 41.35 253 THR A C 1
ATOM 1667 O O . THR A 1 203 ? -27.514 -13.38 66.657 1 39.23 253 THR A O 1
ATOM 1671 N N . PRO A 1 204 ? -26.584 -14.818 68.129 1 42.83 254 PRO A N 1
ATOM 1672 C CA . PRO A 1 204 ? -26.491 -15.867 67.096 1 44.82 254 PRO A CA 1
ATOM 1673 C C . PRO A 1 204 ? -27.869 -16.252 66.545 1 50.62 254 PRO A C 1
ATOM 1674 O O . PRO A 1 204 ? -28.892 -16.126 67.26 1 51.4 254 PRO A O 1
ATOM 1678 N N . LEU A 1 205 ? -27.887 -16.759 65.283 1 53.38 255 LEU A N 1
ATOM 1679 C CA . LEU A 1 205 ? -29.089 -17.287 64.618 1 57.6 255 LEU A CA 1
ATOM 1680 C C . LEU A 1 205 ? -29.542 -18.553 65.341 1 61.43 255 LEU A C 1
ATOM 1681 O O . LEU A 1 205 ? -30.721 -18.628 65.691 1 65.04 255 LEU A O 1
#

InterPro domains:
  IPR009105 Colicin E3-like ribonuclease domain [PF09000] (533-616)
  IPR016128 Pyosin/cloacin translocation domain [PF06958] (377-517)
  IPR036302 Pyosin/cloacin translocation domain superfamily [SSF69369] (259-572)
  IPR036725 Colicin E3-like ribonuclease domain superfamily [G3DSA:3.10.380.10] (522-619)
  IPR036725 Colicin E3-like ribonuclease domain superfamily [SSF63840] (525-619)

Nearest PDB structures (foldseek):
  7nna-assembly1_A  TM=1.005E+00  e=2.845E-19  Klebsiella pneumoniae
  3zx6-assembly1_B  TM=7.145E-01  e=6.403E-01  Archaeoglobus fulgidus DSM 4304
  3ja6-assembly1_H  TM=5.275E-01  e=6.765E-01  Escherichia coli
  5xg2-assembly1_A  TM=4.599E-01  e=2.394E+00  Pyrococcus yayanosii CH1
  3g6b-assembly1_A  TM=3.657E-01  e=4.891E+00  Thermotoga maritima

Secondary structure (DSSP, 8-state):
--HHHHHHHHHHHHHHHHHHHHHHHHHHHHHHHHHHHH--HHHHHHHHHHHHHHHHHHHHHHHHHHHTTPPP---GGG--S-----HHHHHHHHHHHHHHHHHHHHHHHHHHHHHHHHHHHHHHHHHHHHHHHHHHHHHHHHHHHHHHHHHHHHHHHHHHHHHHHHHHHHHHHHHHHHHHHHHTT------

Foldseek 3Di:
DDPLVVVLVVLVVVLVVLVVVLVVLVVVLVVLVVQLVVLCQLVVLVVQLVVLVVVLVVLVVVLVVLVVLDDDDDPVVDDDPVVVSVVSVVSNVVSVVVNVVSVVSSVVSVVSSVVSVVSSVVSVVVSVVSVVVSVVSVVVSVVSVVSSVVSVVVVVVVVVVVVVVVVVVVVVVVVVVVVVCVVVVNDDDDD

B-factor: mean 38.49, std 14.2, range [14.36, 95.63]

Sequence (191 aa):
KSLTRLQQAESSSAAIHATAKWTTEENLAKTQAAQAERRAKAALSSQQAAKAKQAKLTQHLKDVVDDRALQNNKTRPTVIDLAHQNNQQQAAAEFIGRQKAIEEARKKKAEREAKRRAEEEAYQAALRRAAQEEEQRKQAEIIERRKLQEEAARRKKQEAAAKAKAEADRIAAEKKAEAEARAKAEAERRKAEEARRKALFAKAGIKDTPL

Solvent-accessible surface area: 14704 Å² total

Organism: Klebsiella pneumoniae (NCBI:txid573)